Protein AF-A0A6B2UH25-F1 (afdb_monomer_lite)

Foldseek 3Di:
DDPDPALQVQLLVLLQVLLCCLVWALVLVSSVVSNVVSCVSPVCSCLFLSVLLSVLSNCCLPQNQLVVSLVSLLSSLVVCCPPHCVLELPPPSNLSSLLSLLVSLLSVVDLVSCVSSVVSQVRHPPHHDLLSVLSCQCRVCCPPRVVVSVVVLVVVLVDDDPQCLSSLNSCQNNVCLVSCLVVLVVQLVCCVVVNTHLVSNLSSLLSVLSVCLVVVVLVSSLVSLVVSCVSCVVSSSLSSNLSSLVSVLSSCVVVVVPVSSVVSVVVNVVSCVSNPD

Secondary structure (DSSP, 8-state):
----S-HHHHHHHHHHHHHHIIIII--HHHHHHHHHHHHHH-GGGGGSHHHHHHHHHHHHHHT--HHHHHHHHHHHHHHTTTTT-TTBTT-HHHHHHHHHHHHHHHHH--HHHHHHHHHHHHH-BSPPPHHHHHHHHHHT-TTTTHHHHHHHHHHHHTS--S-THHHHHHHHTTT-HHHHHHHHHHHHHHHHTT-S-HHHHHHHHHHHHHHHHHTT-HHHHHHHHHHHHHHHHHTT-TTTHHHHHHHHHHHHHHTT-HHHHHHHHHHHHHHHGGGT-

Structure (mmCIF, N/CA/C/O backbone):
data_AF-A0A6B2UH25-F1
#
_entry.id   AF-A0A6B2UH25-F1
#
loop_
_atom_site.group_PDB
_atom_site.id
_atom_site.type_symbol
_atom_site.label_atom_id
_atom_site.label_alt_id
_atom_site.label_comp_id
_atom_site.label_asym_id
_atom_site.label_entity_id
_atom_site.label_seq_id
_atom_site.pdbx_PDB_ins_code
_atom_site.Cartn_x
_atom_site.Cartn_y
_atom_site.Cartn_z
_atom_site.occupancy
_atom_site.B_iso_or_equiv
_atom_site.auth_seq_id
_atom_site.auth_comp_id
_atom_site.auth_asym_id
_atom_site.auth_atom_id
_atom_site.pdbx_PDB_model_num
ATOM 1 N N . ALA A 1 1 ? 16.078 25.369 -21.163 1.00 40.38 1 ALA A N 1
ATOM 2 C CA . ALA A 1 1 ? 17.105 24.637 -21.933 1.00 40.38 1 ALA A CA 1
ATOM 3 C C . ALA A 1 1 ? 16.648 23.190 -22.077 1.00 40.38 1 ALA A C 1
ATOM 5 O O . ALA A 1 1 ? 16.299 22.582 -21.074 1.00 40.38 1 ALA A O 1
ATOM 6 N N . VAL A 1 2 ? 16.542 22.677 -23.305 1.00 39.84 2 VAL A N 1
ATOM 7 C CA . VAL A 1 2 ? 15.981 21.344 -23.592 1.00 39.84 2 VAL A CA 1
ATOM 8 C C . VAL A 1 2 ? 17.028 20.277 -23.260 1.00 39.84 2 VAL A C 1
ATOM 10 O O . VAL A 1 2 ? 17.948 20.044 -24.037 1.00 39.84 2 VAL A O 1
ATOM 13 N N . LEU A 1 3 ? 16.922 19.644 -22.090 1.00 54.31 3 LEU A N 1
ATOM 14 C CA . LEU A 1 3 ? 17.863 18.614 -21.627 1.00 54.31 3 LEU A CA 1
ATOM 15 C C . LEU A 1 3 ? 17.418 17.201 -22.048 1.00 54.31 3 LEU A C 1
ATOM 17 O O . LEU A 1 3 ? 17.113 16.346 -21.217 1.00 54.31 3 LEU A O 1
ATOM 21 N N . SER A 1 4 ? 17.336 16.970 -23.360 1.00 49.75 4 SER A N 1
ATOM 22 C CA . SER A 1 4 ? 17.685 15.718 -24.067 1.00 49.75 4 SER A CA 1
ATOM 23 C C . SER A 1 4 ? 17.186 15.795 -25.511 1.00 49.75 4 SER A C 1
ATOM 25 O O . SER A 1 4 ? 15.984 15.954 -25.715 1.00 49.75 4 SER A O 1
ATOM 27 N N . PRO A 1 5 ? 18.065 15.647 -26.513 1.00 62.41 5 PRO A N 1
ATOM 28 C CA . PRO A 1 5 ? 17.675 15.695 -27.921 1.00 62.41 5 PRO A CA 1
ATOM 29 C C . PRO A 1 5 ? 17.070 14.380 -28.442 1.00 62.41 5 PRO A C 1
ATOM 31 O O . PRO A 1 5 ? 16.585 14.356 -29.568 1.00 62.41 5 PRO A O 1
ATOM 34 N N . GLN A 1 6 ? 17.092 13.290 -27.662 1.00 70.38 6 GLN A N 1
ATOM 35 C CA . GLN A 1 6 ? 16.587 11.987 -28.104 1.00 70.38 6 GLN A CA 1
ATOM 36 C C . GLN A 1 6 ? 15.161 11.706 -27.584 1.00 70.38 6 GLN A C 1
ATOM 38 O O . GLN A 1 6 ? 14.928 11.848 -26.378 1.00 70.38 6 GLN A O 1
ATOM 43 N N . PRO A 1 7 ? 14.218 11.291 -28.458 1.00 75.75 7 PRO A N 1
ATOM 44 C CA . PRO A 1 7 ? 12.818 11.047 -28.097 1.00 75.75 7 PRO A CA 1
ATOM 45 C C . PRO A 1 7 ? 12.619 10.001 -26.987 1.00 75.75 7 PRO A C 1
ATOM 47 O O . PRO A 1 7 ? 11.956 10.292 -25.994 1.00 75.75 7 PRO A O 1
ATOM 50 N N . ALA A 1 8 ? 13.263 8.834 -27.076 1.00 80.12 8 ALA A N 1
ATOM 51 C CA . ALA A 1 8 ? 13.043 7.737 -26.124 1.00 80.12 8 ALA A CA 1
ATOM 52 C C . ALA A 1 8 ? 13.460 8.068 -24.665 1.00 80.12 8 ALA A C 1
ATOM 54 O O . ALA A 1 8 ? 12.642 7.905 -23.756 1.00 80.12 8 ALA A O 1
ATOM 55 N N . PRO A 1 9 ? 14.655 8.635 -24.381 1.00 84.38 9 PRO A N 1
ATOM 56 C CA . PRO A 1 9 ? 15.008 9.069 -23.021 1.00 84.38 9 PRO A CA 1
ATOM 57 C C . PRO A 1 9 ? 14.114 10.181 -22.455 1.00 84.38 9 PRO A C 1
ATOM 59 O O . PRO A 1 9 ? 14.012 10.345 -21.235 1.00 84.38 9 PRO A O 1
ATOM 62 N N . ARG A 1 10 ? 13.494 10.992 -23.321 1.00 85.81 10 ARG A N 1
ATOM 63 C CA . ARG A 1 10 ? 12.515 12.001 -22.905 1.00 85.81 10 ARG A CA 1
ATOM 64 C C . ARG A 1 10 ? 11.192 11.341 -22.525 1.00 85.81 10 ARG A C 1
ATOM 66 O O . ARG A 1 10 ? 10.693 11.628 -21.443 1.00 85.81 10 ARG A O 1
ATOM 73 N N . ALA A 1 11 ? 10.667 10.451 -23.363 1.00 86.69 11 ALA A N 1
ATOM 74 C CA . ALA A 1 11 ? 9.430 9.731 -23.082 1.00 86.69 11 ALA A CA 1
ATOM 75 C C . ALA A 1 11 ? 9.534 8.888 -21.798 1.00 86.69 11 ALA A C 1
ATOM 77 O O . ALA A 1 11 ? 8.618 8.905 -20.980 1.00 86.69 11 ALA A O 1
ATOM 78 N N . ARG A 1 12 ? 10.689 8.249 -21.551 1.00 86.56 12 ARG A N 1
ATOM 79 C CA . ARG A 1 12 ? 10.941 7.500 -20.308 1.00 86.56 12 ARG A CA 1
ATOM 80 C C . ARG A 1 12 ? 10.839 8.371 -19.054 1.00 86.56 12 ARG A C 1
ATOM 82 O O . ARG A 1 12 ? 10.191 7.968 -18.101 1.00 86.56 12 ARG A O 1
ATOM 89 N N . ARG A 1 13 ? 11.441 9.565 -19.062 1.00 90.44 13 ARG A N 1
ATOM 90 C CA . ARG A 1 13 ? 11.378 10.490 -17.914 1.00 90.44 13 ARG A CA 1
ATOM 91 C C . ARG A 1 13 ? 9.984 11.068 -17.694 1.00 90.44 13 ARG A C 1
ATOM 93 O O . ARG A 1 13 ? 9.621 11.336 -16.559 1.00 90.44 13 ARG A O 1
ATOM 100 N N . LEU A 1 14 ? 9.205 11.256 -18.761 1.00 92.44 14 LEU A N 1
ATOM 101 C CA . LEU A 1 14 ? 7.799 11.649 -18.641 1.00 92.44 14 LEU A CA 1
ATOM 102 C C . LEU A 1 14 ? 6.966 10.532 -17.999 1.00 92.44 14 LEU A C 1
ATOM 104 O O . LEU A 1 14 ? 6.182 10.812 -17.101 1.00 92.44 14 LEU A O 1
ATOM 108 N N . ALA A 1 15 ? 7.181 9.275 -18.399 1.00 91.69 15 ALA A N 1
ATOM 109 C CA . ALA A 1 15 ? 6.522 8.122 -17.785 1.00 91.69 15 ALA A CA 1
ATOM 110 C C . ALA A 1 15 ? 6.920 7.930 -16.309 1.00 91.69 15 ALA A C 1
ATOM 112 O O . ALA A 1 15 ? 6.063 7.666 -15.475 1.00 91.69 15 ALA A O 1
ATOM 113 N N . GLU A 1 16 ? 8.201 8.104 -15.979 1.00 92.19 16 GLU A N 1
ATOM 114 C CA . GLU A 1 16 ? 8.711 8.082 -14.601 1.00 92.19 16 GLU A CA 1
ATOM 115 C C . GLU A 1 16 ? 8.099 9.206 -13.752 1.00 92.19 16 GLU A C 1
ATOM 117 O O . GLU A 1 16 ? 7.590 8.954 -12.665 1.00 92.19 16 GLU A O 1
ATOM 122 N N . ALA A 1 17 ? 8.044 10.435 -14.276 1.00 91.38 17 ALA A N 1
ATOM 123 C CA . ALA A 1 17 ? 7.383 11.549 -13.599 1.00 91.38 17 ALA A CA 1
ATOM 124 C C . ALA A 1 17 ? 5.879 11.2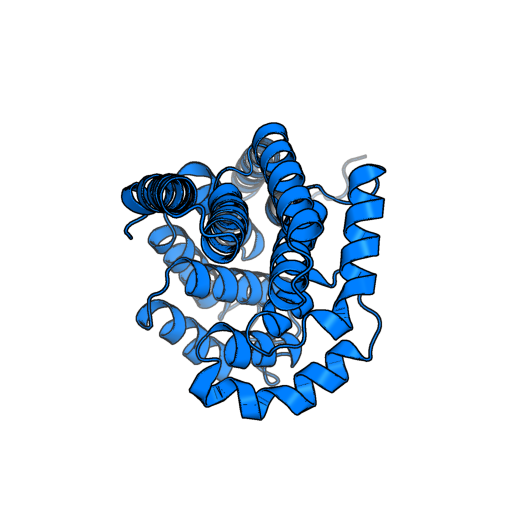99 -13.398 1.00 91.38 17 ALA A C 1
ATOM 126 O O . ALA A 1 17 ? 5.349 11.609 -12.333 1.00 91.38 17 ALA A O 1
ATOM 127 N N . ALA A 1 18 ? 5.200 10.707 -14.388 1.00 91.56 18 ALA A N 1
ATOM 128 C CA . ALA A 1 18 ? 3.798 10.321 -14.262 1.00 91.56 18 ALA A CA 1
ATOM 129 C C . ALA A 1 18 ? 3.593 9.286 -13.149 1.00 91.56 18 ALA A C 1
ATOM 131 O O . ALA A 1 18 ? 2.653 9.404 -12.366 1.00 91.56 18 ALA A O 1
ATOM 132 N N . TYR A 1 19 ? 4.483 8.294 -13.061 1.00 90.56 19 TYR A N 1
ATOM 133 C CA . TYR A 1 19 ? 4.460 7.302 -11.992 1.00 90.56 19 TYR A CA 1
ATOM 134 C C . TYR A 1 19 ? 4.655 7.955 -10.623 1.00 90.56 19 TYR A C 1
ATOM 136 O O . TYR A 1 19 ? 3.814 7.754 -9.756 1.00 90.56 19 TYR A O 1
ATOM 144 N N . ILE A 1 20 ? 5.681 8.792 -10.444 1.00 89.00 20 ILE A N 1
ATOM 145 C CA . ILE A 1 20 ? 5.947 9.475 -9.167 1.00 89.00 20 ILE A CA 1
ATOM 146 C C . ILE A 1 20 ? 4.759 10.365 -8.758 1.00 89.00 20 ILE A C 1
ATOM 148 O O . ILE A 1 20 ? 4.330 10.332 -7.606 1.00 89.00 20 ILE A O 1
ATOM 152 N N . GLY A 1 21 ? 4.186 11.128 -9.694 1.00 85.75 21 GLY A N 1
ATOM 153 C CA . GLY A 1 21 ? 3.022 11.982 -9.427 1.00 85.75 21 GLY A CA 1
ATOM 154 C C . GLY A 1 21 ? 1.779 11.186 -9.010 1.00 85.75 21 GLY A C 1
ATOM 155 O O . GLY A 1 21 ? 1.103 11.544 -8.043 1.00 85.75 21 GLY A O 1
ATOM 156 N N . ALA A 1 22 ? 1.507 10.064 -9.683 1.00 85.56 22 ALA A N 1
ATOM 157 C CA . ALA A 1 22 ? 0.384 9.186 -9.349 1.00 85.56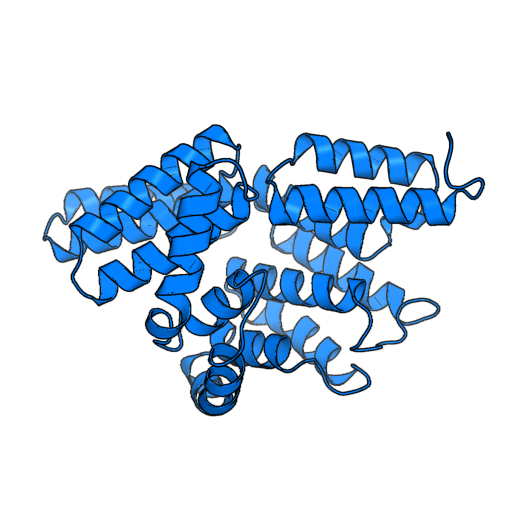 22 ALA A CA 1
ATOM 158 C C . ALA A 1 22 ? 0.613 8.388 -8.052 1.00 85.56 22 ALA A C 1
ATOM 160 O O . ALA A 1 22 ? -0.317 8.198 -7.266 1.00 85.56 22 ALA A O 1
ATOM 161 N N . GLU A 1 23 ? 1.838 7.911 -7.822 1.00 84.31 23 GLU A N 1
ATOM 162 C CA . GLU A 1 23 ? 2.187 7.036 -6.705 1.00 84.31 23 GLU A CA 1
ATOM 163 C C . GLU A 1 23 ? 2.400 7.799 -5.401 1.00 84.31 23 GLU A C 1
ATOM 165 O O . GLU A 1 23 ? 1.935 7.319 -4.374 1.00 84.31 23 GLU A O 1
ATOM 170 N N . ALA A 1 24 ? 3.012 8.982 -5.422 1.00 76.88 24 ALA A N 1
ATOM 171 C CA . ALA A 1 24 ? 3.294 9.754 -4.212 1.00 76.88 24 ALA A CA 1
ATOM 172 C C . ALA A 1 24 ? 2.337 10.946 -4.034 1.00 76.88 24 ALA A C 1
ATOM 174 O O . ALA A 1 24 ? 1.881 11.227 -2.922 1.00 76.88 24 ALA A O 1
ATOM 175 N N . GLY A 1 25 ? 2.022 11.663 -5.117 1.00 68.81 25 GLY A N 1
ATOM 176 C CA . GLY A 1 25 ? 1.285 12.932 -5.066 1.00 68.81 25 GLY A CA 1
ATOM 177 C C . GLY A 1 25 ? -0.236 12.793 -5.058 1.00 68.81 25 GLY A C 1
ATOM 178 O O . GLY A 1 25 ? -0.916 13.612 -4.446 1.00 68.81 25 GLY A O 1
ATOM 179 N N . GLY A 1 26 ? -0.776 11.757 -5.707 1.00 70.00 26 GLY A N 1
ATOM 180 C CA . GLY A 1 26 ? -2.205 11.719 -6.036 1.00 70.00 26 GLY A CA 1
ATOM 181 C C . GLY A 1 26 ? -2.582 12.677 -7.173 1.00 70.00 26 GLY A C 1
ATOM 182 O O . GLY A 1 26 ? -3.752 12.978 -7.366 1.00 70.00 26 GLY A O 1
ATOM 183 N N . GLU A 1 27 ? -1.602 13.156 -7.944 1.00 81.25 27 GLU A N 1
ATOM 184 C CA . GLU A 1 27 ? -1.787 14.118 -9.037 1.00 81.25 27 GLU A CA 1
ATOM 185 C C . GLU A 1 27 ? -2.248 13.395 -10.319 1.00 81.25 27 GLU A C 1
ATOM 187 O O . GLU A 1 27 ? -1.524 13.302 -11.311 1.00 81.25 27 GLU A O 1
ATOM 192 N N . LEU A 1 28 ? -3.448 12.806 -10.288 1.00 81.56 28 LEU A N 1
ATOM 193 C CA . LEU A 1 28 ? -3.926 11.872 -11.322 1.00 81.56 28 LEU A CA 1
ATOM 194 C C . LEU A 1 28 ? -4.090 12.524 -12.707 1.00 81.56 28 LEU A C 1
ATOM 196 O O . LEU A 1 28 ? -3.790 11.908 -13.735 1.00 81.56 28 LEU A O 1
ATOM 200 N N . ASP A 1 29 ? -4.542 13.774 -12.758 1.00 85.94 29 ASP A N 1
ATOM 201 C CA . ASP A 1 29 ? -4.719 14.491 -14.024 1.00 85.94 29 ASP A CA 1
ATOM 202 C C . ASP A 1 29 ? -3.377 14.876 -14.654 1.00 85.94 29 ASP A C 1
ATOM 204 O O . ASP A 1 29 ? -3.178 14.702 -15.860 1.00 85.94 29 ASP A O 1
ATOM 208 N N . ASP A 1 30 ? -2.415 15.306 -13.837 1.00 87.81 30 ASP A N 1
ATOM 209 C CA . ASP A 1 30 ? -1.062 15.599 -14.302 1.00 87.81 30 ASP A CA 1
ATOM 210 C C . ASP A 1 30 ? -0.332 14.331 -14.745 1.00 87.81 30 ASP A C 1
ATOM 212 O O . ASP A 1 30 ? 0.283 14.325 -15.814 1.00 87.81 30 ASP A O 1
ATOM 216 N N . ALA A 1 31 ? -0.472 13.228 -14.006 1.00 88.56 31 ALA A N 1
ATOM 217 C CA . ALA A 1 31 ? 0.045 11.929 -14.418 1.00 88.56 31 ALA A CA 1
ATOM 218 C C . ALA A 1 31 ? -0.567 11.464 -15.752 1.00 88.56 31 ALA A C 1
ATOM 220 O O . ALA A 1 31 ? 0.159 10.996 -16.630 1.00 88.56 31 ALA A O 1
ATOM 221 N N . SER A 1 32 ? -1.878 11.650 -15.949 1.00 88.94 32 SER A N 1
ATOM 222 C CA . SER A 1 32 ? -2.551 11.338 -17.221 1.00 88.94 32 SER A CA 1
ATOM 223 C C . SER A 1 32 ? -1.946 12.132 -18.382 1.00 88.94 32 SER A C 1
ATOM 225 O O . SER A 1 32 ? -1.560 11.553 -19.399 1.00 88.94 32 SER A O 1
ATOM 227 N N . ARG A 1 33 ? -1.780 13.448 -18.206 1.00 92.19 33 ARG A N 1
ATOM 228 C CA . ARG A 1 33 ? -1.176 14.338 -19.207 1.00 92.19 33 ARG A CA 1
ATOM 229 C C . ARG A 1 33 ? 0.275 13.961 -19.518 1.00 92.19 33 ARG A C 1
ATOM 231 O O . ARG A 1 33 ? 0.667 13.924 -20.681 1.00 92.19 33 ARG A O 1
ATOM 238 N N . LEU A 1 34 ? 1.071 13.633 -18.501 1.00 92.81 34 LEU A N 1
ATOM 239 C CA . LEU A 1 34 ? 2.463 13.207 -18.677 1.00 92.81 34 LEU A CA 1
ATOM 240 C C . LEU A 1 34 ? 2.575 11.892 -19.468 1.00 92.81 34 LEU A C 1
ATOM 242 O O . LEU A 1 34 ? 3.499 11.741 -20.272 1.00 92.81 34 LEU A O 1
ATOM 246 N N . LEU A 1 35 ? 1.633 10.957 -19.297 1.00 91.62 35 LEU A N 1
ATOM 247 C CA . LEU A 1 35 ? 1.576 9.724 -20.094 1.00 91.62 35 LEU A CA 1
ATOM 248 C C . LEU A 1 35 ? 1.196 9.984 -21.556 1.00 91.62 35 LEU A C 1
ATOM 250 O O . LEU A 1 35 ? 1.762 9.356 -22.457 1.00 91.62 35 LEU A O 1
ATOM 254 N N . GLU A 1 36 ? 0.264 10.903 -21.806 1.00 91.31 36 GLU A N 1
ATOM 255 C CA . GLU A 1 36 ? -0.096 11.334 -23.162 1.00 91.31 36 GLU A CA 1
ATOM 256 C C . GLU A 1 36 ? 1.094 11.992 -23.868 1.00 91.31 36 GLU A C 1
ATOM 258 O O . GLU A 1 36 ? 1.432 11.625 -24.999 1.00 91.31 36 GLU A O 1
ATOM 263 N N . ASP A 1 37 ? 1.797 12.884 -23.167 1.00 90.25 37 ASP A N 1
ATOM 264 C CA . ASP A 1 37 ? 3.011 13.524 -23.664 1.00 90.25 37 ASP A CA 1
ATOM 265 C C . ASP A 1 37 ? 4.103 12.488 -23.962 1.00 90.25 37 ASP A C 1
ATOM 267 O O . ASP A 1 37 ? 4.722 12.542 -25.028 1.00 90.25 37 ASP A O 1
ATOM 271 N N . ALA A 1 38 ? 4.318 11.507 -23.076 1.00 89.31 38 ALA A N 1
ATOM 272 C CA . ALA A 1 38 ? 5.279 10.425 -23.299 1.00 89.31 38 ALA A CA 1
ATOM 273 C C . ALA A 1 38 ? 4.959 9.647 -24.584 1.00 89.31 38 ALA A C 1
ATOM 275 O O . ALA A 1 38 ? 5.830 9.498 -25.444 1.00 89.31 38 ALA A O 1
ATOM 276 N N . ARG A 1 39 ? 3.693 9.239 -24.754 1.00 88.31 39 ARG A N 1
ATOM 277 C CA . ARG A 1 39 ? 3.207 8.509 -25.935 1.00 88.31 39 ARG A CA 1
ATOM 278 C C . ARG A 1 39 ? 3.370 9.313 -27.223 1.00 88.31 39 ARG A C 1
ATOM 280 O O . ARG A 1 39 ? 3.678 8.738 -28.264 1.00 88.31 39 ARG A O 1
ATOM 287 N N . SER A 1 40 ? 3.155 10.628 -27.169 1.00 88.94 40 SER A N 1
ATOM 288 C CA . SER A 1 40 ? 3.328 11.507 -28.332 1.00 88.94 40 SER A CA 1
ATOM 289 C C . SER A 1 40 ? 4.791 11.611 -28.783 1.00 88.94 40 SER A C 1
ATOM 291 O O . SER A 1 40 ? 5.064 11.772 -29.973 1.00 88.94 40 SER A O 1
ATOM 293 N N . VAL A 1 41 ? 5.734 11.502 -27.839 1.00 88.69 41 VAL A N 1
ATOM 294 C CA . VAL A 1 41 ? 7.178 11.577 -28.091 1.00 88.69 41 VAL A CA 1
ATOM 295 C C . VAL A 1 41 ? 7.730 10.236 -28.582 1.00 88.69 41 VAL A C 1
ATOM 297 O O . VAL A 1 41 ? 8.579 10.224 -29.473 1.00 88.69 41 VAL A O 1
ATOM 300 N N . ASP A 1 42 ? 7.265 9.125 -28.012 1.00 85.44 42 ASP A N 1
ATOM 301 C CA . ASP A 1 42 ? 7.631 7.765 -28.409 1.00 85.44 42 ASP A CA 1
ATOM 302 C C . ASP A 1 42 ? 6.452 6.807 -28.154 1.00 85.44 42 ASP A C 1
ATOM 304 O O . ASP A 1 42 ? 6.166 6.486 -27.000 1.00 85.44 42 ASP A O 1
ATOM 308 N N . PRO A 1 43 ? 5.771 6.296 -29.197 1.00 81.31 43 PRO A N 1
ATOM 309 C CA . PRO A 1 43 ? 4.660 5.361 -29.022 1.00 81.31 43 PRO A CA 1
ATOM 310 C C . PRO A 1 43 ? 5.026 4.104 -28.214 1.00 81.31 43 PRO A C 1
ATOM 312 O O . PRO A 1 43 ? 4.174 3.561 -27.502 1.00 81.31 43 PRO A O 1
ATOM 315 N N . GLY A 1 44 ? 6.292 3.666 -28.277 1.00 77.94 44 GLY A N 1
ATOM 316 C CA . GLY A 1 44 ? 6.804 2.519 -27.525 1.00 77.94 44 GLY A CA 1
ATOM 317 C C . GLY A 1 44 ? 6.923 2.767 -26.019 1.00 77.94 44 GLY A C 1
ATOM 318 O O . GLY A 1 44 ? 6.949 1.815 -25.242 1.00 77.94 44 GLY A O 1
ATOM 319 N N . SER A 1 45 ? 6.906 4.026 -25.564 1.00 78.75 45 SER A N 1
ATOM 320 C CA . SER A 1 45 ? 7.024 4.364 -24.138 1.00 78.75 45 SER A CA 1
ATOM 321 C C . SER A 1 45 ? 5.848 3.864 -23.298 1.00 78.75 45 SER A C 1
ATOM 323 O O . SER A 1 45 ? 5.976 3.710 -22.083 1.00 78.75 45 SER A O 1
ATOM 325 N N . THR A 1 46 ? 4.707 3.598 -23.939 1.00 73.06 46 THR A N 1
ATOM 326 C CA . THR A 1 46 ? 3.506 3.039 -23.305 1.00 73.06 46 THR A CA 1
ATOM 327 C C . THR A 1 46 ? 3.724 1.642 -22.730 1.00 73.06 46 THR A C 1
ATOM 329 O O . THR A 1 46 ? 3.008 1.256 -21.813 1.00 73.06 46 THR A O 1
ATOM 332 N N . GLN A 1 47 ? 4.724 0.913 -23.231 1.00 75.88 47 GLN A N 1
ATOM 333 C CA . GLN A 1 47 ? 5.096 -0.419 -22.751 1.00 75.88 47 GLN A CA 1
ATOM 334 C C . GLN A 1 47 ? 6.137 -0.375 -21.622 1.00 75.88 47 GLN A C 1
ATOM 336 O O . GLN A 1 47 ? 6.521 -1.418 -21.102 1.00 75.88 47 GLN A O 1
ATOM 341 N N . SER A 1 48 ? 6.613 0.813 -21.233 1.00 89.56 48 SER A N 1
ATOM 342 C CA . SER A 1 48 ? 7.558 0.933 -20.121 1.00 89.56 48 SER A CA 1
ATOM 343 C C . SER A 1 48 ? 6.894 0.624 -18.777 1.00 89.56 48 SER A C 1
ATOM 345 O O . SER A 1 48 ? 5.716 0.916 -18.567 1.00 89.56 48 SER A O 1
ATOM 347 N N . LEU A 1 49 ? 7.679 0.093 -17.838 1.00 93.69 49 LEU A N 1
ATOM 348 C CA . LEU A 1 49 ? 7.212 -0.258 -16.494 1.00 93.69 49 LEU A CA 1
ATOM 349 C C . LEU A 1 49 ? 6.608 0.935 -15.744 1.00 93.69 49 LEU A C 1
ATOM 351 O O . LEU A 1 49 ? 5.525 0.807 -15.183 1.00 93.69 49 LEU A O 1
ATOM 355 N N . HIS A 1 50 ? 7.240 2.113 -15.804 1.00 94.06 50 HIS A N 1
ATOM 356 C CA . HIS A 1 50 ? 6.687 3.321 -15.183 1.00 94.06 50 HIS A CA 1
ATOM 357 C C . HIS A 1 50 ? 5.362 3.746 -15.825 1.00 94.06 50 HIS A C 1
ATOM 359 O O . HIS A 1 50 ? 4.425 4.091 -15.113 1.00 94.06 50 HIS A O 1
ATOM 365 N N . ALA A 1 51 ? 5.241 3.679 -17.159 1.00 92.44 51 ALA A N 1
ATOM 366 C CA . ALA A 1 51 ? 3.980 4.003 -17.824 1.00 92.44 51 ALA A CA 1
ATOM 367 C C . ALA A 1 51 ? 2.866 3.030 -17.415 1.00 92.44 51 ALA A C 1
ATOM 369 O O . ALA A 1 51 ? 1.728 3.449 -17.186 1.00 92.44 51 ALA A O 1
ATOM 370 N N . ALA A 1 52 ? 3.205 1.747 -17.284 1.00 94.50 52 ALA A N 1
ATOM 371 C CA . ALA A 1 52 ? 2.279 0.720 -16.844 1.00 94.50 52 ALA A CA 1
ATOM 372 C C . ALA A 1 52 ? 1.843 0.923 -15.382 1.00 94.50 52 ALA A C 1
ATOM 374 O O . ALA A 1 52 ? 0.648 0.923 -15.090 1.00 94.50 52 ALA A O 1
ATOM 375 N N . ALA A 1 53 ? 2.788 1.173 -14.475 1.00 94.25 53 ALA A N 1
ATOM 376 C CA . ALA A 1 53 ? 2.511 1.413 -13.061 1.00 94.25 53 ALA A CA 1
ATOM 377 C C . ALA A 1 53 ? 1.713 2.712 -12.832 1.00 94.25 53 ALA A C 1
ATOM 379 O O . ALA A 1 53 ? 0.746 2.716 -12.071 1.00 94.25 53 ALA A O 1
ATOM 380 N N . ALA A 1 54 ? 2.040 3.792 -13.549 1.00 92.94 54 ALA A N 1
ATOM 381 C CA . ALA A 1 54 ? 1.256 5.028 -13.533 1.00 92.94 54 ALA A CA 1
ATOM 382 C C . ALA A 1 54 ? -0.183 4.784 -14.019 1.00 92.94 54 ALA A C 1
ATOM 384 O O . ALA A 1 54 ? -1.142 5.181 -13.359 1.00 92.94 54 ALA A O 1
ATOM 385 N N . SER A 1 55 ? -0.345 4.065 -15.136 1.00 92.56 55 SER A N 1
ATOM 386 C CA . SER A 1 55 ? -1.666 3.706 -15.672 1.00 92.56 55 SER A CA 1
ATOM 387 C C . SER A 1 55 ? -2.467 2.844 -14.695 1.00 92.56 55 SER A C 1
ATOM 389 O O . SER A 1 55 ? -3.670 3.048 -14.547 1.00 92.56 55 SER A O 1
ATOM 391 N N . ALA A 1 56 ? -1.813 1.918 -13.988 1.00 92.69 56 ALA A N 1
ATOM 392 C CA . ALA A 1 56 ? -2.444 1.120 -12.945 1.00 92.69 56 ALA A CA 1
ATOM 393 C C . ALA A 1 56 ? -2.991 2.002 -11.810 1.00 92.69 56 ALA A C 1
ATOM 395 O O . ALA A 1 56 ? -4.147 1.839 -11.424 1.00 92.69 56 ALA A O 1
ATOM 396 N N . PHE A 1 57 ? -2.225 2.986 -11.322 1.00 88.44 57 PHE A N 1
ATOM 397 C CA . PHE A 1 57 ? -2.732 3.924 -10.313 1.00 88.44 57 PHE A CA 1
ATOM 398 C C . PHE A 1 57 ? -3.910 4.766 -10.811 1.00 88.44 57 PHE A C 1
ATOM 400 O O . PHE A 1 57 ? -4.850 4.985 -10.046 1.00 88.44 57 PHE A O 1
ATOM 407 N N . LEU A 1 58 ? -3.907 5.194 -12.077 1.00 88.75 58 LEU A N 1
ATOM 408 C CA . LEU A 1 58 ? -5.042 5.913 -12.668 1.00 88.75 58 LEU A CA 1
ATOM 409 C C . LEU A 1 58 ? -6.308 5.044 -12.718 1.00 88.75 58 LEU A C 1
ATOM 411 O O . LEU A 1 58 ? -7.375 5.501 -12.311 1.00 88.75 58 LEU A O 1
ATOM 415 N N . LEU A 1 59 ? -6.186 3.791 -13.168 1.00 88.69 59 LEU A N 1
ATOM 416 C CA . LEU A 1 59 ? -7.303 2.841 -13.264 1.00 88.69 59 LEU A CA 1
ATOM 417 C C . LEU A 1 59 ? -7.918 2.528 -11.897 1.00 88.69 59 LEU A C 1
ATOM 419 O O . LEU A 1 59 ? -9.139 2.533 -11.752 1.00 88.69 59 LEU A O 1
ATOM 423 N N . ILE A 1 60 ? -7.080 2.293 -10.884 1.00 85.31 60 ILE A N 1
ATOM 424 C CA . ILE A 1 60 ? -7.541 1.992 -9.523 1.00 85.31 60 ILE A CA 1
ATOM 425 C C . ILE A 1 60 ? -8.273 3.197 -8.919 1.00 85.31 60 ILE A C 1
ATOM 427 O O . ILE A 1 60 ? -9.327 3.029 -8.308 1.00 85.31 60 ILE A O 1
ATOM 431 N N . ASN A 1 61 ? -7.742 4.414 -9.085 1.00 80.88 61 ASN A N 1
ATOM 432 C CA . ASN A 1 61 ? -8.345 5.594 -8.465 1.00 80.88 61 ASN A CA 1
ATOM 433 C C . ASN A 1 61 ? -9.636 6.055 -9.154 1.00 80.88 61 ASN A C 1
ATOM 435 O O . ASN A 1 61 ? -10.566 6.450 -8.455 1.00 80.88 61 ASN A O 1
ATOM 439 N N . ARG A 1 62 ? -9.724 5.960 -10.488 1.00 79.19 62 ARG A N 1
ATOM 440 C CA . ARG A 1 62 ? -10.924 6.360 -11.241 1.00 79.19 62 ARG A CA 1
ATOM 441 C C . ARG A 1 62 ? -12.009 5.285 -11.202 1.00 79.19 62 ARG A C 1
ATOM 443 O O . ARG A 1 62 ? -13.031 5.453 -10.541 1.00 79.19 62 ARG A O 1
ATOM 450 N N . ASP A 1 63 ? -11.754 4.162 -11.864 1.00 71.94 63 ASP A N 1
ATOM 451 C CA . ASP A 1 63 ? -12.773 3.136 -12.118 1.00 71.94 63 ASP A CA 1
ATOM 452 C C . ASP A 1 63 ? -12.728 1.999 -11.088 1.00 71.94 63 ASP A C 1
ATOM 454 O O . ASP A 1 63 ? -13.678 1.232 -10.953 1.00 71.94 63 ASP A O 1
ATOM 458 N N . GLY A 1 64 ? -11.625 1.882 -10.342 1.00 80.31 64 GLY A N 1
ATOM 459 C CA . GLY A 1 64 ? -11.385 0.754 -9.446 1.00 80.31 64 GLY A CA 1
ATOM 460 C C . GLY A 1 64 ? -11.209 -0.577 -10.176 1.00 80.31 64 GLY A C 1
ATOM 461 O O . GLY A 1 64 ? -11.375 -1.625 -9.558 1.00 80.31 64 GLY A O 1
ATOM 462 N N . ASP A 1 65 ? -10.862 -0.552 -11.468 1.00 87.75 65 ASP A N 1
ATOM 463 C CA . ASP A 1 65 ? -10.645 -1.755 -12.276 1.00 87.75 65 ASP A CA 1
ATOM 464 C C . ASP A 1 65 ? -9.276 -2.388 -11.966 1.00 87.75 65 ASP A C 1
ATOM 466 O O . ASP A 1 65 ? -8.283 -2.234 -12.689 1.00 87.75 65 ASP A O 1
ATOM 470 N N . ILE A 1 66 ? -9.231 -3.105 -10.840 1.00 90.88 66 ILE A N 1
ATOM 471 C CA . ILE A 1 66 ? -8.044 -3.809 -10.337 1.00 90.88 66 ILE A CA 1
ATOM 472 C C . ILE A 1 66 ? -7.593 -4.883 -11.330 1.00 90.88 66 ILE A C 1
ATOM 474 O O . ILE A 1 66 ? -6.395 -5.044 -11.561 1.00 90.88 66 ILE A O 1
ATOM 478 N N . ALA A 1 67 ? -8.532 -5.599 -11.952 1.00 91.44 67 ALA A N 1
ATOM 479 C CA . ALA A 1 67 ? -8.220 -6.696 -12.859 1.00 91.44 67 ALA A CA 1
ATOM 480 C C . ALA A 1 67 ? -7.516 -6.198 -14.132 1.00 91.44 67 ALA A C 1
ATOM 482 O O . ALA A 1 67 ? -6.550 -6.813 -14.591 1.00 91.44 67 ALA A O 1
ATOM 483 N N . THR A 1 68 ? -7.966 -5.081 -14.708 1.00 92.75 68 THR A N 1
ATOM 484 C CA . THR A 1 68 ? -7.299 -4.466 -15.863 1.00 92.75 68 THR A CA 1
ATOM 485 C C . THR A 1 68 ? -5.950 -3.874 -15.480 1.00 92.75 68 THR A C 1
ATOM 487 O O . THR A 1 68 ? -4.976 -4.113 -16.195 1.00 92.75 68 THR A O 1
ATOM 490 N N . ALA A 1 69 ? -5.859 -3.172 -14.346 1.00 94.06 69 ALA A N 1
ATOM 491 C CA . ALA A 1 69 ? -4.594 -2.635 -13.844 1.00 94.06 69 ALA A CA 1
ATOM 492 C C . ALA A 1 69 ? -3.548 -3.742 -13.606 1.00 94.06 69 ALA A C 1
ATOM 494 O O . ALA A 1 69 ? -2.395 -3.608 -14.015 1.00 94.06 69 ALA A O 1
ATOM 495 N N . HIS A 1 70 ? -3.967 -4.868 -13.019 1.00 95.69 70 HIS A N 1
ATOM 496 C CA . HIS A 1 70 ? -3.133 -6.050 -12.789 1.00 95.69 70 HIS A CA 1
ATOM 497 C C . HIS A 1 70 ? -2.638 -6.672 -14.096 1.00 95.69 70 HIS A C 1
ATOM 499 O O . HIS A 1 70 ? -1.427 -6.785 -14.286 1.00 95.69 70 HIS A O 1
ATOM 505 N N . ARG A 1 71 ? -3.538 -6.989 -15.040 1.00 95.56 71 ARG A N 1
ATOM 506 C CA . ARG A 1 71 ? -3.150 -7.569 -16.342 1.00 95.56 71 ARG A CA 1
ATOM 507 C C . ARG A 1 71 ? -2.196 -6.669 -17.118 1.00 95.56 71 ARG A C 1
ATOM 509 O O . ARG A 1 71 ? -1.258 -7.163 -17.738 1.00 95.56 71 ARG A O 1
ATOM 516 N N . LEU A 1 72 ? -2.441 -5.361 -17.092 1.00 95.38 72 LEU A N 1
ATOM 517 C CA . LEU A 1 72 ? -1.597 -4.370 -17.750 1.00 95.38 72 LEU A CA 1
ATOM 518 C C . LEU A 1 72 ? -0.183 -4.364 -17.157 1.00 95.38 72 LEU A C 1
ATOM 520 O O . LEU A 1 72 ? 0.792 -4.386 -17.907 1.00 95.38 72 LEU A O 1
ATOM 524 N N . LEU A 1 73 ? -0.065 -4.388 -15.828 1.00 96.31 73 LEU A N 1
ATOM 525 C CA . LEU A 1 73 ? 1.229 -4.359 -15.153 1.00 96.31 73 LEU A CA 1
ATOM 526 C C . LEU A 1 73 ? 2.003 -5.675 -15.317 1.00 96.31 73 LEU A C 1
ATOM 528 O O . LEU A 1 73 ? 3.189 -5.638 -15.636 1.00 96.31 73 LEU A O 1
ATOM 532 N N . VAL A 1 74 ? 1.334 -6.826 -15.187 1.00 97.31 74 VAL A N 1
ATOM 533 C CA . VAL A 1 74 ? 1.932 -8.146 -15.465 1.00 97.31 74 VAL A CA 1
ATOM 534 C C . VAL A 1 74 ? 2.424 -8.217 -16.910 1.00 97.31 74 VAL A C 1
ATOM 536 O O . VAL A 1 74 ? 3.562 -8.608 -17.152 1.00 97.31 74 VAL A O 1
ATOM 539 N N . GLY A 1 75 ? 1.610 -7.777 -17.874 1.00 95.62 75 GLY A N 1
ATOM 540 C CA . GLY A 1 75 ? 1.992 -7.769 -19.286 1.00 95.62 75 GLY A CA 1
ATOM 541 C C . GLY A 1 75 ? 3.217 -6.897 -19.578 1.00 95.62 75 GLY A C 1
ATOM 542 O O . GLY A 1 75 ? 4.073 -7.294 -20.370 1.00 95.62 75 GLY A O 1
ATOM 543 N N . ALA A 1 76 ? 3.332 -5.736 -18.925 1.00 95.00 76 ALA A N 1
ATOM 544 C CA . ALA A 1 76 ? 4.493 -4.857 -19.058 1.00 95.00 76 ALA A CA 1
ATOM 545 C C . ALA A 1 76 ? 5.769 -5.477 -18.464 1.00 95.00 76 ALA A C 1
ATOM 547 O O . ALA A 1 76 ? 6.827 -5.393 -19.086 1.00 95.00 76 ALA A O 1
ATOM 548 N N . ILE A 1 77 ? 5.665 -6.140 -17.305 1.00 96.31 77 ILE A N 1
ATOM 549 C CA . ILE A 1 77 ? 6.782 -6.869 -16.684 1.00 96.31 77 ILE A CA 1
ATOM 550 C C . ILE A 1 77 ? 7.249 -8.017 -17.584 1.00 96.31 77 ILE A C 1
ATOM 552 O O . ILE A 1 77 ? 8.433 -8.134 -17.878 1.00 96.31 77 ILE A O 1
ATOM 556 N N . GLU A 1 78 ? 6.328 -8.835 -18.090 1.00 95.56 78 GLU A N 1
ATOM 557 C CA . GLU A 1 78 ? 6.679 -9.955 -18.971 1.00 95.56 78 GLU A CA 1
ATOM 558 C C . GLU A 1 78 ? 7.310 -9.488 -20.289 1.00 95.56 78 GLU A C 1
ATOM 560 O O . GLU A 1 78 ? 8.293 -10.062 -20.755 1.00 95.56 78 GLU A O 1
ATOM 565 N N . SER A 1 79 ? 6.796 -8.405 -20.875 1.00 92.19 79 SER A N 1
ATOM 566 C CA . SER A 1 79 ? 7.332 -7.851 -22.126 1.00 92.19 79 SER A CA 1
ATOM 567 C C . SER A 1 79 ? 8.726 -7.236 -21.953 1.00 92.19 79 SER A C 1
ATOM 569 O O . SER A 1 79 ? 9.501 -7.203 -22.906 1.00 92.19 79 SER A O 1
ATOM 571 N N . GLY A 1 80 ? 9.063 -6.758 -20.750 1.00 89.44 80 GLY A N 1
ATOM 572 C CA . GLY A 1 80 ? 10.369 -6.174 -20.424 1.00 89.44 80 GLY A CA 1
ATOM 573 C C . GLY A 1 80 ? 11.486 -7.197 -20.186 1.00 89.44 80 GLY A C 1
ATOM 574 O O . GLY A 1 80 ? 12.648 -6.810 -20.027 1.00 89.44 80 GLY A O 1
ATOM 575 N N . ALA A 1 81 ? 11.157 -8.490 -20.182 1.00 89.69 81 ALA A N 1
ATOM 576 C CA . ALA A 1 81 ? 12.093 -9.583 -19.952 1.00 89.69 81 ALA A CA 1
ATOM 577 C C . ALA A 1 81 ? 13.208 -9.652 -21.002 1.00 89.69 81 ALA A C 1
ATOM 579 O O . ALA A 1 81 ? 14.378 -9.835 -20.667 1.00 89.69 81 ALA A O 1
ATOM 580 N N . GLU A 1 82 ? 12.851 -9.496 -22.277 1.00 84.81 82 GLU A N 1
ATOM 581 C CA . GLU A 1 82 ? 13.778 -9.559 -23.404 1.00 84.81 82 GLU A CA 1
ATOM 582 C C . GLU A 1 82 ? 14.093 -8.141 -23.897 1.00 84.81 82 GLU A C 1
ATOM 584 O O . GLU A 1 82 ? 13.210 -7.399 -24.312 1.00 84.81 82 GLU A O 1
ATOM 589 N N . GLY A 1 83 ? 15.365 -7.735 -23.843 1.00 79.94 83 GLY A N 1
ATOM 590 C CA . GLY A 1 83 ? 15.794 -6.402 -24.293 1.00 79.94 83 GLY A CA 1
ATOM 591 C C . GLY A 1 83 ? 15.469 -5.242 -23.337 1.00 79.94 83 GLY A C 1
ATOM 592 O O . GLY A 1 83 ? 15.785 -4.098 -23.666 1.00 79.94 83 GLY A O 1
ATOM 593 N N . GLY A 1 84 ? 14.879 -5.526 -22.170 1.00 86.69 84 GLY A N 1
ATOM 594 C CA . GLY A 1 84 ? 14.617 -4.573 -21.088 1.00 86.69 84 GLY A CA 1
ATOM 595 C C . GLY A 1 84 ? 15.395 -4.900 -19.808 1.00 86.69 84 GLY A C 1
ATOM 596 O O . GLY A 1 84 ? 16.622 -4.947 -19.823 1.00 86.69 84 GLY A O 1
ATOM 597 N N . HIS A 1 85 ? 14.679 -5.111 -18.699 1.00 92.00 85 HIS A N 1
ATOM 598 C CA . HIS A 1 85 ? 15.259 -5.325 -17.365 1.00 92.00 85 HIS A CA 1
ATOM 599 C C . HIS A 1 85 ? 15.910 -6.706 -17.194 1.00 92.00 85 HIS A C 1
ATOM 601 O O . HIS A 1 85 ? 16.665 -6.902 -16.251 1.00 92.00 85 HIS A O 1
ATOM 607 N N . GLY A 1 86 ? 15.627 -7.687 -18.063 1.00 93.81 86 GLY A N 1
ATOM 608 C CA . GLY A 1 86 ? 16.330 -8.980 -18.043 1.00 93.81 86 GLY A CA 1
ATOM 609 C C . GLY A 1 86 ? 16.197 -9.759 -16.731 1.00 93.81 86 GLY A C 1
ATOM 610 O O . GLY A 1 86 ? 17.103 -10.506 -16.373 1.00 93.81 86 GLY A O 1
ATOM 611 N N . TRP A 1 87 ? 15.091 -9.558 -16.009 1.00 95.81 87 TRP A N 1
ATOM 612 C CA . TRP A 1 87 ? 14.867 -10.054 -14.641 1.00 95.81 87 TRP A CA 1
ATOM 613 C C . TRP A 1 87 ? 15.868 -9.556 -13.587 1.00 95.81 87 TRP A C 1
ATOM 615 O O . TRP A 1 87 ? 15.959 -10.155 -12.517 1.00 95.81 87 TRP A O 1
ATOM 625 N N . ASP A 1 88 ? 16.579 -8.457 -13.847 1.00 96.06 88 ASP A N 1
ATOM 626 C CA . ASP A 1 88 ? 17.489 -7.850 -12.879 1.00 96.06 88 ASP A CA 1
ATOM 627 C C . ASP A 1 88 ? 16.720 -7.341 -11.651 1.00 96.06 88 ASP A C 1
ATOM 629 O O . ASP A 1 88 ? 15.964 -6.372 -11.720 1.00 96.06 88 ASP A O 1
ATOM 633 N N . ALA A 1 89 ? 16.927 -7.987 -10.504 1.00 94.12 89 ALA A N 1
ATOM 634 C CA . ALA A 1 89 ? 16.294 -7.603 -9.244 1.00 94.12 89 ALA A CA 1
ATOM 635 C C . ALA A 1 89 ? 16.744 -6.231 -8.721 1.00 94.12 89 ALA A C 1
ATOM 637 O O . ALA A 1 89 ? 16.099 -5.681 -7.824 1.00 94.12 89 ALA A O 1
ATOM 638 N N . ALA A 1 90 ? 17.851 -5.697 -9.244 1.00 92.62 90 ALA A N 1
ATOM 639 C CA . ALA A 1 90 ? 18.331 -4.359 -8.936 1.00 92.62 90 ALA A CA 1
ATOM 640 C C . ALA A 1 90 ? 17.736 -3.277 -9.854 1.00 92.62 90 ALA A C 1
ATOM 642 O O . ALA A 1 90 ? 17.976 -2.096 -9.596 1.00 92.62 90 ALA A O 1
ATOM 643 N N . ASP A 1 91 ? 16.960 -3.637 -10.887 1.00 94.25 91 ASP A N 1
ATOM 644 C CA . ASP A 1 91 ? 16.295 -2.658 -11.751 1.00 94.25 91 ASP A CA 1
ATOM 645 C C . ASP A 1 91 ? 15.239 -1.867 -10.944 1.00 94.25 91 ASP A C 1
ATOM 647 O O . ASP A 1 91 ? 14.280 -2.455 -10.424 1.00 94.25 91 ASP A O 1
ATOM 651 N N . PRO A 1 92 ? 15.383 -0.531 -10.812 1.00 91.31 92 PRO A N 1
ATOM 652 C CA . PRO A 1 92 ? 14.470 0.270 -10.000 1.00 91.31 92 PRO A CA 1
ATOM 653 C C . PRO A 1 92 ? 13.030 0.259 -10.518 1.00 91.31 92 PRO A C 1
ATOM 655 O O . PRO A 1 92 ? 12.098 0.161 -9.721 1.00 91.31 92 PRO A O 1
ATOM 658 N N . ALA A 1 93 ? 12.842 0.292 -11.841 1.00 93.00 93 ALA A N 1
ATOM 659 C CA . ALA A 1 93 ? 11.521 0.329 -12.458 1.00 93.00 93 ALA A CA 1
ATOM 660 C C . ALA A 1 93 ? 10.794 -1.011 -12.278 1.00 93.00 93 ALA A C 1
ATOM 662 O O . ALA A 1 93 ? 9.585 -1.044 -12.042 1.00 93.00 93 ALA A O 1
ATOM 663 N N . LEU A 1 94 ? 11.532 -2.125 -12.345 1.00 95.81 94 LEU A N 1
ATOM 664 C CA . LEU A 1 94 ? 11.005 -3.453 -12.032 1.00 95.81 94 LEU A CA 1
ATOM 665 C C . LEU A 1 94 ? 10.628 -3.561 -10.558 1.00 95.81 94 LEU A C 1
ATOM 667 O O . LEU A 1 94 ? 9.537 -4.027 -10.240 1.00 95.81 94 LEU A O 1
ATOM 671 N N . SER A 1 95 ? 11.488 -3.090 -9.656 1.00 93.56 95 SER A N 1
ATOM 672 C CA . SER A 1 95 ? 11.203 -3.082 -8.219 1.00 93.56 95 SER A CA 1
ATOM 673 C C . SER A 1 95 ? 9.928 -2.293 -7.895 1.00 93.56 95 SER A C 1
ATOM 675 O O . SER A 1 95 ? 9.068 -2.776 -7.155 1.00 93.56 95 SER A O 1
ATOM 677 N N . GLU A 1 96 ? 9.753 -1.109 -8.478 1.00 93.06 96 GLU A N 1
ATOM 678 C CA . GLU A 1 96 ? 8.552 -0.280 -8.324 1.00 93.06 96 GLU A CA 1
ATOM 679 C C . GLU A 1 96 ? 7.292 -0.941 -8.892 1.00 93.06 96 GLU A C 1
ATOM 681 O O . GLU A 1 96 ? 6.253 -0.990 -8.220 1.00 93.06 96 GLU A O 1
ATOM 686 N N . ALA A 1 97 ? 7.392 -1.525 -10.089 1.00 95.94 97 ALA A N 1
ATOM 687 C CA . ALA A 1 97 ? 6.302 -2.282 -10.693 1.00 95.94 97 ALA A CA 1
ATOM 688 C C . ALA A 1 97 ? 5.894 -3.478 -9.818 1.00 95.94 97 ALA A C 1
ATOM 690 O O . ALA A 1 97 ? 4.706 -3.707 -9.607 1.00 95.94 97 ALA A O 1
ATOM 691 N N . LEU A 1 98 ? 6.848 -4.201 -9.228 1.00 96.06 98 LEU A N 1
ATOM 692 C CA . LEU A 1 98 ? 6.555 -5.341 -8.358 1.00 96.06 98 LEU A CA 1
ATOM 693 C C . LEU A 1 98 ? 5.883 -4.926 -7.045 1.00 96.06 98 LEU A C 1
ATOM 695 O O . LEU A 1 98 ? 4.920 -5.568 -6.632 1.00 96.06 98 LEU A O 1
ATOM 699 N N . HIS A 1 99 ? 6.313 -3.833 -6.409 1.00 93.81 99 HIS A N 1
ATOM 700 C CA . HIS A 1 99 ? 5.617 -3.308 -5.225 1.00 93.81 99 HIS A CA 1
ATOM 701 C C . HIS A 1 99 ? 4.201 -2.815 -5.562 1.00 93.81 99 HIS A C 1
ATOM 703 O O . HIS A 1 99 ? 3.283 -2.974 -4.755 1.00 93.81 99 HIS A O 1
ATOM 709 N N . THR A 1 100 ? 4.006 -2.253 -6.758 1.00 94.62 100 THR A N 1
ATOM 710 C CA . THR A 1 100 ? 2.676 -1.876 -7.260 1.00 94.62 100 THR A CA 1
ATOM 711 C C . THR A 1 100 ? 1.814 -3.116 -7.519 1.00 94.62 100 THR A C 1
ATOM 713 O O . THR A 1 100 ? 0.632 -3.128 -7.175 1.00 94.62 100 THR A O 1
ATOM 716 N N . LEU A 1 101 ? 2.401 -4.194 -8.046 1.00 96.25 101 LEU A N 1
ATOM 717 C CA . LEU A 1 101 ? 1.710 -5.462 -8.266 1.00 96.25 101 LEU A CA 1
ATOM 718 C C . LEU A 1 101 ? 1.288 -6.122 -6.945 1.00 96.25 101 LEU A C 1
ATOM 720 O O . LEU A 1 101 ? 0.148 -6.559 -6.838 1.00 96.25 101 LEU A O 1
ATOM 724 N N . VAL A 1 102 ? 2.143 -6.114 -5.913 1.00 94.81 102 VAL A N 1
ATOM 725 C CA . VAL A 1 102 ? 1.776 -6.556 -4.548 1.00 94.81 102 VAL A CA 1
ATOM 726 C C . VAL A 1 102 ? 0.524 -5.829 -4.057 1.00 94.81 102 VAL A C 1
ATOM 728 O O . VAL A 1 102 ? -0.394 -6.451 -3.523 1.00 94.81 102 VAL A O 1
ATOM 731 N N . LEU A 1 103 ? 0.475 -4.509 -4.252 1.00 91.56 103 LEU A N 1
ATOM 732 C CA . LEU A 1 103 ? -0.655 -3.689 -3.833 1.00 91.56 103 LEU A CA 1
ATOM 733 C C . LEU A 1 103 ? -1.944 -4.061 -4.585 1.00 91.56 103 LEU A C 1
ATOM 735 O O . LEU A 1 103 ? -3.001 -4.165 -3.969 1.00 91.56 103 LEU A O 1
ATOM 739 N N . LEU A 1 104 ? -1.852 -4.299 -5.894 1.00 93.75 104 LEU A N 1
ATOM 740 C CA . LEU A 1 104 ? -2.973 -4.751 -6.722 1.00 93.75 104 LEU A CA 1
ATOM 741 C C . LEU A 1 104 ? -3.501 -6.123 -6.295 1.00 93.75 104 LEU A C 1
ATOM 743 O O . LEU A 1 104 ? -4.713 -6.301 -6.191 1.00 93.75 104 LEU A O 1
ATOM 747 N N . CYS A 1 105 ? -2.609 -7.075 -6.013 1.00 94.12 105 CYS A N 1
ATOM 748 C CA . CYS A 1 105 ? -2.995 -8.396 -5.521 1.00 94.12 105 CYS A CA 1
ATOM 749 C C . CYS A 1 105 ? -3.731 -8.305 -4.179 1.00 94.12 105 CYS A C 1
ATOM 751 O O . CYS A 1 105 ? -4.705 -9.023 -3.957 1.00 94.12 105 CYS A O 1
ATOM 753 N N . TRP A 1 106 ? -3.294 -7.400 -3.299 1.00 90.75 106 TRP A N 1
ATOM 754 C CA . TRP A 1 106 ? -3.971 -7.149 -2.031 1.00 90.75 106 TRP A CA 1
ATOM 755 C C . TRP A 1 106 ? -5.342 -6.499 -2.216 1.00 90.75 106 TRP A C 1
ATOM 757 O O . TRP A 1 106 ? -6.318 -6.993 -1.657 1.00 90.75 106 TRP A O 1
ATOM 767 N N . TYR A 1 107 ? -5.446 -5.444 -3.032 1.00 88.69 107 TYR A N 1
ATOM 768 C CA . TYR A 1 107 ? -6.729 -4.789 -3.292 1.00 88.69 107 TYR A CA 1
ATOM 769 C C . TYR A 1 107 ? -7.752 -5.718 -3.933 1.00 88.69 107 TYR A C 1
ATOM 771 O O . TYR A 1 107 ? -8.933 -5.619 -3.618 1.00 88.69 107 TYR A O 1
ATOM 779 N N . GLY A 1 108 ? -7.313 -6.606 -4.825 1.00 89.31 108 GLY A N 1
ATOM 780 C CA . GLY A 1 108 ? -8.220 -7.535 -5.486 1.00 89.31 108 GLY A CA 1
ATOM 781 C C . GLY A 1 108 ? -8.724 -8.657 -4.581 1.00 89.31 108 GLY A C 1
ATOM 782 O O . GLY A 1 108 ? -9.729 -9.269 -4.907 1.00 89.31 108 GLY A O 1
ATOM 783 N N . GLY A 1 109 ? -8.055 -8.953 -3.460 1.00 87.88 109 GLY A N 1
ATOM 784 C CA . GLY A 1 109 ? -8.520 -9.952 -2.486 1.00 87.88 109 GLY A CA 1
ATOM 785 C C . GLY A 1 109 ? -8.607 -11.396 -3.008 1.00 87.88 109 GLY A C 1
ATOM 786 O O . GLY A 1 109 ? -9.090 -12.279 -2.301 1.00 87.88 109 GLY A O 1
ATOM 787 N N . GLU A 1 110 ? -8.131 -11.664 -4.225 1.00 88.88 110 GLU A N 1
ATOM 788 C CA . GLU A 1 110 ? -8.228 -12.959 -4.893 1.00 88.88 110 GLU A CA 1
ATOM 789 C C . GLU A 1 110 ? -6.878 -13.679 -4.931 1.00 88.88 110 GLU A C 1
ATOM 791 O O . GLU A 1 110 ? -5.879 -13.147 -5.418 1.00 88.88 110 GLU A O 1
ATOM 796 N N . ALA A 1 111 ? -6.857 -14.949 -4.513 1.00 89.94 111 ALA A N 1
ATOM 797 C CA . ALA A 1 111 ? -5.648 -15.777 -4.540 1.00 89.94 111 ALA A CA 1
ATOM 798 C C . ALA A 1 111 ? -5.032 -15.900 -5.949 1.00 89.94 111 ALA A C 1
ATOM 800 O O . ALA A 1 111 ? -3.813 -15.960 -6.086 1.00 89.94 111 ALA A O 1
ATOM 801 N N . ALA A 1 112 ? -5.860 -15.890 -7.001 1.00 92.56 112 ALA A N 1
ATOM 802 C CA . ALA A 1 112 ? -5.406 -16.008 -8.386 1.00 92.56 112 ALA A CA 1
ATOM 803 C C . ALA A 1 112 ? -4.521 -14.832 -8.840 1.00 92.56 112 ALA A C 1
ATOM 805 O O . ALA A 1 112 ? -3.642 -15.028 -9.679 1.00 92.56 112 ALA A O 1
ATOM 806 N N . LEU A 1 113 ? -4.696 -13.633 -8.268 1.00 94.44 113 LEU A N 1
ATOM 807 C CA . LEU A 1 113 ? -3.887 -12.458 -8.615 1.00 94.44 113 LEU A CA 1
ATOM 808 C C . LEU A 1 113 ? -2.437 -12.584 -8.134 1.00 94.44 113 LEU A C 1
ATOM 810 O O . LEU A 1 113 ? -1.537 -12.004 -8.742 1.00 94.44 113 LEU A O 1
ATOM 814 N N . TRP A 1 114 ? -2.195 -13.363 -7.078 1.00 95.31 114 TRP A N 1
ATOM 815 C CA . TRP A 1 114 ? -0.863 -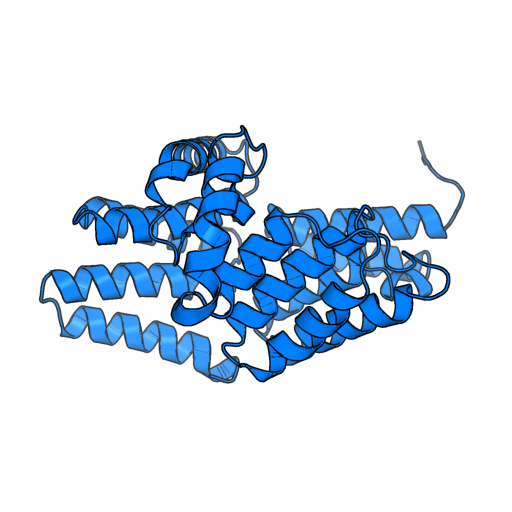13.561 -6.507 1.00 95.31 114 TRP A CA 1
ATOM 816 C C . TRP A 1 114 ? 0.011 -14.502 -7.338 1.00 95.31 114 TRP A C 1
ATOM 818 O O . TRP A 1 114 ? 1.231 -14.354 -7.323 1.00 95.31 114 TRP A O 1
ATOM 828 N N . GLN A 1 115 ? -0.583 -15.438 -8.085 1.00 95.00 115 GLN A N 1
ATOM 829 C CA . GLN A 1 115 ? 0.172 -16.473 -8.796 1.00 95.00 115 GLN A CA 1
ATOM 830 C C . GLN A 1 115 ? 1.178 -15.901 -9.817 1.00 95.00 115 GLN A C 1
ATOM 832 O O . GLN A 1 115 ? 2.352 -16.263 -9.722 1.00 95.00 115 GLN A O 1
ATOM 837 N N . PRO A 1 116 ? 0.811 -14.956 -10.712 1.00 96.88 116 PRO A N 1
ATOM 838 C CA . PRO A 1 116 ? 1.781 -14.355 -11.633 1.00 96.88 116 PRO A CA 1
ATOM 839 C C . PRO A 1 116 ? 2.922 -13.626 -10.917 1.00 96.88 116 PRO A C 1
ATOM 841 O O . PRO A 1 116 ? 4.068 -13.693 -11.346 1.00 96.88 116 PRO A O 1
ATOM 844 N N . LEU A 1 117 ? 2.632 -12.949 -9.800 1.00 96.69 117 LEU A N 1
ATOM 845 C CA . LEU A 1 117 ? 3.660 -12.274 -9.007 1.00 96.69 117 LEU A CA 1
ATOM 846 C C . LEU A 1 117 ? 4.671 -13.283 -8.445 1.00 96.69 117 LEU A C 1
ATOM 848 O O . LEU A 1 117 ? 5.870 -13.046 -8.541 1.00 96.69 117 LEU A O 1
ATOM 852 N N . LEU A 1 118 ? 4.205 -14.400 -7.883 1.00 95.00 118 LEU A N 1
ATOM 853 C CA . LEU A 1 118 ? 5.082 -15.442 -7.341 1.00 95.00 118 LEU A CA 1
ATOM 854 C C . LEU A 1 118 ? 5.978 -16.050 -8.433 1.00 95.00 118 LEU A C 1
ATOM 856 O O . LEU A 1 118 ? 7.184 -16.168 -8.232 1.00 95.00 118 LEU A O 1
ATOM 860 N N . GLU A 1 119 ? 5.417 -16.338 -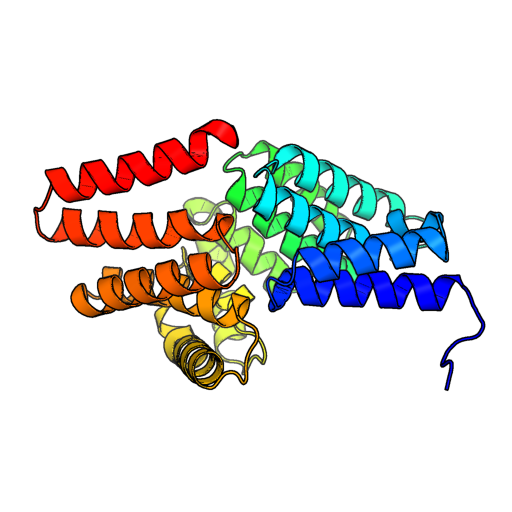9.609 1.00 96.38 119 GLU A N 1
ATOM 861 C CA . GLU A 1 119 ? 6.170 -16.844 -10.768 1.00 96.38 119 GLU A CA 1
ATOM 862 C C . GLU A 1 119 ? 7.225 -15.845 -11.264 1.00 96.38 119 GLU A C 1
ATOM 864 O O . GLU A 1 119 ? 8.341 -16.232 -11.614 1.00 96.38 119 GLU A O 1
ATOM 869 N N . ILE A 1 120 ? 6.904 -14.548 -11.265 1.00 96.56 120 ILE A N 1
ATOM 870 C CA . ILE A 1 120 ? 7.859 -13.488 -11.599 1.00 96.56 120 ILE A CA 1
ATOM 871 C C . ILE A 1 120 ? 8.999 -13.433 -10.571 1.00 96.56 120 ILE A C 1
ATOM 873 O O . ILE A 1 120 ? 10.164 -13.325 -10.958 1.00 96.56 120 ILE A O 1
ATOM 877 N N . LEU A 1 121 ? 8.697 -13.528 -9.272 1.00 95.38 121 LEU A N 1
ATOM 878 C CA . LEU A 1 121 ? 9.718 -13.486 -8.219 1.00 95.38 121 LEU A CA 1
ATOM 879 C C . LEU A 1 121 ? 10.725 -14.638 -8.322 1.00 95.38 121 LEU A C 1
ATOM 881 O O . LEU A 1 121 ? 11.906 -14.422 -8.044 1.00 95.38 121 LEU A O 1
ATOM 885 N N . ASP A 1 122 ? 10.286 -15.819 -8.759 1.00 95.81 122 ASP A N 1
ATOM 886 C CA . ASP A 1 122 ? 11.152 -16.987 -8.974 1.00 95.81 122 ASP A CA 1
ATOM 887 C C . ASP A 1 122 ? 12.137 -16.806 -10.143 1.00 95.81 122 ASP A C 1
ATOM 889 O O . ASP A 1 122 ? 13.146 -17.511 -10.227 1.00 95.81 122 ASP A O 1
ATOM 893 N N . ARG A 1 123 ? 11.875 -15.850 -11.042 1.00 96.38 123 ARG A N 1
ATOM 894 C CA . ARG A 1 123 ? 12.711 -15.557 -12.219 1.00 96.38 123 ARG A CA 1
ATOM 895 C C . ARG A 1 123 ? 13.741 -14.461 -11.974 1.00 96.38 123 ARG A C 1
ATOM 897 O O . ARG A 1 123 ? 14.643 -14.304 -12.793 1.00 96.38 123 ARG A O 1
ATOM 904 N N . LEU A 1 124 ? 13.609 -13.705 -10.884 1.00 96.88 124 LEU A N 1
ATOM 905 C CA . LEU A 1 124 ? 14.494 -12.586 -10.573 1.00 96.88 124 LEU A CA 1
ATOM 906 C C . LEU A 1 124 ? 15.937 -13.036 -10.322 1.00 96.88 124 LEU A C 1
ATOM 908 O O . LEU A 1 124 ? 16.196 -14.010 -9.608 1.00 96.88 124 LEU A O 1
ATOM 912 N N . VAL A 1 125 ? 16.882 -12.278 -10.880 1.00 95.00 125 VAL A N 1
ATOM 913 C CA . VAL A 1 125 ? 18.323 -12.489 -10.724 1.00 95.00 125 VAL A CA 1
ATOM 914 C C . VAL A 1 125 ? 18.999 -11.173 -10.313 1.00 95.00 125 VAL A C 1
ATOM 916 O O . VAL A 1 125 ? 18.911 -10.204 -11.054 1.00 95.00 125 VAL A O 1
ATOM 919 N N . PRO A 1 126 ? 19.716 -11.108 -9.172 1.00 94.12 126 PRO A N 1
ATOM 920 C CA . PRO A 1 126 ? 19.726 -12.095 -8.088 1.00 94.12 126 PRO A CA 1
ATOM 921 C C . PRO A 1 126 ? 18.331 -12.238 -7.447 1.00 94.12 126 PRO A C 1
ATOM 923 O O . PRO A 1 126 ? 17.361 -11.654 -7.909 1.00 94.12 126 PRO A O 1
ATOM 926 N N . ARG A 1 127 ? 18.210 -13.017 -6.365 1.00 91.56 127 ARG A N 1
ATOM 927 C CA . ARG A 1 127 ? 16.933 -13.163 -5.644 1.00 91.56 127 ARG A CA 1
ATOM 928 C C . ARG A 1 127 ? 16.294 -11.801 -5.326 1.00 91.56 127 ARG A C 1
ATOM 930 O O . ARG A 1 127 ? 17.005 -10.838 -5.043 1.00 91.56 127 ARG A O 1
ATOM 937 N N . ALA A 1 128 ? 14.962 -11.776 -5.293 1.00 91.12 128 ALA A N 1
ATOM 938 C CA . ALA A 1 128 ? 14.167 -10.590 -4.980 1.00 91.12 128 ALA A CA 1
ATOM 939 C C . ALA A 1 128 ? 14.671 -9.826 -3.732 1.00 91.12 128 ALA A C 1
ATOM 941 O O . ALA A 1 128 ? 15.049 -10.476 -2.744 1.00 91.12 128 ALA A O 1
ATOM 942 N N . PRO A 1 129 ? 14.619 -8.475 -3.730 1.00 91.62 129 PRO A N 1
ATOM 943 C CA . PRO A 1 129 ? 14.977 -7.669 -2.567 1.00 91.62 129 PRO A CA 1
ATOM 944 C C . PRO A 1 129 ? 14.168 -8.065 -1.331 1.00 91.62 129 PRO A C 1
ATOM 946 O O . PRO A 1 129 ? 12.981 -8.389 -1.420 1.00 91.62 129 PRO A O 1
ATOM 949 N N . ASP A 1 130 ? 14.796 -8.008 -0.157 1.00 92.38 130 ASP A N 1
ATOM 950 C CA . ASP A 1 130 ? 14.197 -8.570 1.056 1.00 92.38 130 ASP A CA 1
ATOM 951 C C . ASP A 1 130 ? 12.887 -7.881 1.458 1.00 92.38 130 ASP A C 1
ATOM 953 O O . ASP A 1 130 ? 11.958 -8.564 1.877 1.00 92.38 130 ASP A O 1
ATOM 957 N N . LEU A 1 131 ? 12.766 -6.562 1.268 1.00 91.75 131 LEU A N 1
ATOM 958 C CA . LEU A 1 131 ? 11.515 -5.845 1.541 1.00 91.75 131 LEU A CA 1
ATOM 959 C C . LEU A 1 131 ? 10.360 -6.334 0.656 1.00 91.75 131 LEU A C 1
ATOM 961 O O . LEU A 1 131 ? 9.237 -6.473 1.140 1.00 91.75 131 LEU A O 1
ATOM 965 N N . LEU A 1 132 ? 10.629 -6.634 -0.617 1.00 92.75 132 LEU A N 1
ATOM 966 C CA . LEU A 1 132 ? 9.612 -7.141 -1.535 1.00 92.75 132 LEU A CA 1
ATOM 967 C C . LEU A 1 132 ? 9.152 -8.542 -1.116 1.00 92.75 132 LEU A C 1
ATOM 969 O O . LEU A 1 132 ? 7.952 -8.798 -1.048 1.00 92.75 132 LEU A O 1
ATOM 973 N N . ARG A 1 133 ? 10.097 -9.425 -0.764 1.00 92.94 133 ARG A N 1
ATOM 974 C CA . ARG A 1 133 ? 9.781 -10.765 -0.243 1.00 92.94 133 ARG A CA 1
ATOM 975 C C . ARG A 1 133 ? 8.959 -10.705 1.036 1.00 92.94 133 ARG A C 1
ATOM 977 O O . ARG A 1 133 ? 7.907 -11.330 1.105 1.00 92.94 133 ARG A O 1
ATOM 984 N N . VAL A 1 134 ? 9.419 -9.924 2.014 1.00 94.38 134 VAL A N 1
ATOM 985 C CA . VAL A 1 134 ? 8.716 -9.733 3.287 1.00 94.38 134 VAL A CA 1
ATOM 986 C C . VAL A 1 134 ? 7.311 -9.198 3.030 1.00 94.38 134 VAL A C 1
ATOM 988 O O . VAL A 1 134 ? 6.366 -9.712 3.611 1.00 94.38 134 VAL A O 1
ATOM 991 N N . SER A 1 135 ? 7.152 -8.241 2.111 1.00 92.25 135 SER A N 1
ATOM 992 C CA . SER A 1 135 ? 5.832 -7.721 1.740 1.00 92.25 135 SER A CA 1
ATOM 993 C C . SER A 1 135 ? 4.922 -8.818 1.183 1.00 92.25 135 SER A C 1
ATOM 995 O O . SER A 1 135 ? 3.776 -8.916 1.592 1.00 92.25 135 SER A O 1
ATOM 997 N N . VAL A 1 136 ? 5.401 -9.690 0.294 1.00 93.06 136 VAL A N 1
ATOM 998 C CA . VAL A 1 136 ? 4.577 -10.807 -0.205 1.00 93.06 136 VAL A CA 1
ATOM 999 C C . VAL A 1 136 ? 4.217 -11.787 0.914 1.00 93.06 136 VAL A C 1
ATOM 1001 O O . VAL A 1 136 ? 3.060 -12.186 1.037 1.00 93.06 136 VAL A O 1
ATOM 1004 N N . GLU A 1 137 ? 5.182 -12.136 1.763 1.00 92.56 137 GLU A N 1
ATOM 1005 C CA . GLU A 1 137 ? 5.011 -13.121 2.833 1.00 92.56 137 GLU A CA 1
ATOM 1006 C C . GLU A 1 137 ? 4.109 -12.619 3.978 1.00 92.56 137 GLU A C 1
ATOM 1008 O O . GLU A 1 137 ? 3.439 -13.433 4.617 1.00 92.56 137 GLU A O 1
ATOM 1013 N N . THR A 1 138 ? 4.058 -11.309 4.247 1.00 91.38 138 THR A N 1
ATOM 1014 C CA . THR A 1 138 ? 3.218 -10.729 5.313 1.00 91.38 138 THR A CA 1
ATOM 1015 C C . THR A 1 138 ? 1.914 -10.108 4.818 1.00 91.38 138 THR A C 1
ATOM 1017 O O . THR A 1 138 ? 1.017 -9.886 5.627 1.00 91.38 138 THR A O 1
ATOM 1020 N N . PHE A 1 139 ? 1.773 -9.831 3.520 1.00 83.50 139 PHE A N 1
ATOM 1021 C CA . PHE A 1 139 ? 0.575 -9.199 2.953 1.00 83.50 139 PHE A CA 1
ATOM 1022 C C . PHE A 1 139 ? -0.292 -10.184 2.152 1.00 83.50 139 PHE A C 1
ATOM 1024 O O . PHE A 1 139 ? -1.510 -10.030 2.133 1.00 83.50 139 PHE A O 1
ATOM 1031 N N . GLY A 1 140 ? 0.311 -11.210 1.536 1.00 84.44 140 GLY A N 1
ATOM 1032 C CA . GLY A 1 140 ? -0.402 -12.224 0.750 1.00 84.44 140 GLY A CA 1
ATOM 1033 C C . GLY A 1 140 ? -1.039 -13.329 1.593 1.00 84.44 140 GLY A C 1
ATOM 1034 O O . GLY A 1 140 ? -2.249 -13.532 1.533 1.00 84.44 140 GLY A O 1
ATOM 1035 N N . ASP A 1 141 ? -0.243 -14.032 2.407 1.00 85.56 141 ASP A N 1
ATOM 1036 C CA . ASP A 1 141 ? -0.729 -15.072 3.332 1.00 85.56 141 ASP A CA 1
ATOM 1037 C C . ASP A 1 141 ? -0.114 -14.907 4.739 1.00 85.56 141 ASP A C 1
ATOM 1039 O O . ASP A 1 141 ? 0.670 -15.747 5.199 1.00 85.56 141 ASP A O 1
ATOM 1043 N N . PRO A 1 142 ? -0.450 -13.820 5.464 1.00 86.06 142 PRO A N 1
ATOM 1044 C CA . PRO A 1 142 ? 0.143 -13.522 6.770 1.00 86.06 142 PRO A CA 1
ATOM 1045 C C . PRO A 1 142 ? 0.019 -14.663 7.783 1.00 86.06 142 PRO A C 1
ATOM 1047 O O . PRO A 1 142 ? 0.886 -14.816 8.640 1.00 86.06 142 PRO A O 1
ATOM 1050 N N . ALA A 1 143 ? -1.034 -15.480 7.692 1.00 89.62 143 ALA A N 1
ATOM 1051 C CA . ALA A 1 143 ? -1.266 -16.574 8.627 1.00 89.62 143 ALA A CA 1
ATOM 1052 C C . ALA A 1 143 ? -0.293 -17.746 8.420 1.00 89.62 143 ALA A C 1
ATOM 1054 O O . ALA A 1 143 ? 0.114 -18.374 9.400 1.00 89.62 143 ALA A O 1
ATOM 1055 N N . ARG A 1 144 ? 0.075 -18.062 7.169 1.00 90.38 144 ARG A N 1
ATOM 1056 C CA . ARG A 1 144 ? 0.943 -19.213 6.856 1.00 90.38 144 ARG A CA 1
ATOM 1057 C C . ARG A 1 144 ? 2.392 -18.825 6.600 1.00 90.38 144 ARG A C 1
ATOM 1059 O O . ARG A 1 144 ? 3.286 -19.527 7.067 1.00 90.38 144 ARG A O 1
ATOM 1066 N N . THR A 1 145 ? 2.637 -17.736 5.874 1.00 91.06 145 THR A N 1
ATOM 1067 C CA . THR A 1 145 ? 3.992 -17.313 5.479 1.00 91.06 145 THR A CA 1
ATOM 1068 C C . THR A 1 145 ? 4.560 -16.219 6.379 1.00 91.06 145 THR A C 1
ATOM 1070 O O . THR A 1 145 ? 5.774 -16.160 6.578 1.00 91.06 145 THR A O 1
ATOM 1073 N N . GLY A 1 146 ? 3.696 -15.416 7.008 1.00 90.31 146 GLY A N 1
ATOM 1074 C CA . GLY A 1 146 ? 4.091 -14.290 7.858 1.00 90.31 146 GLY A CA 1
ATOM 1075 C C . GLY A 1 146 ? 5.072 -14.638 8.988 1.00 90.31 146 GLY A C 1
ATOM 1076 O O . GLY A 1 146 ? 6.085 -13.945 9.111 1.00 90.31 146 GLY A O 1
ATOM 1077 N N . PRO A 1 147 ? 4.873 -15.716 9.781 1.00 93.56 147 PRO A N 1
ATOM 1078 C CA . PRO A 1 147 ? 5.788 -16.065 10.871 1.00 93.56 147 PRO A CA 1
ATOM 1079 C C . PRO A 1 147 ? 7.246 -16.262 10.429 1.00 93.56 147 PRO A C 1
ATOM 1081 O O . PRO A 1 147 ? 8.162 -15.904 11.170 1.00 93.56 147 PRO A O 1
ATOM 1084 N N . GLY A 1 148 ? 7.466 -16.793 9.220 1.00 93.50 148 GLY A N 1
ATOM 1085 C CA . GLY A 1 148 ? 8.804 -16.978 8.649 1.00 93.50 148 GLY A CA 1
ATOM 1086 C C . GLY A 1 148 ? 9.479 -15.664 8.242 1.00 93.50 148 GLY A C 1
ATOM 1087 O O . GLY A 1 148 ? 10.701 -15.558 8.322 1.00 93.50 148 GLY A O 1
ATOM 1088 N N . ALA A 1 149 ? 8.690 -14.650 7.880 1.00 94.75 149 ALA A N 1
ATOM 1089 C CA . ALA A 1 149 ? 9.166 -13.334 7.459 1.00 94.75 149 ALA A CA 1
ATOM 1090 C C . ALA A 1 149 ? 9.514 -12.403 8.635 1.00 94.75 149 ALA A C 1
ATOM 1092 O O . ALA A 1 149 ? 10.282 -11.452 8.470 1.00 94.75 149 ALA A O 1
ATOM 1093 N N . LEU A 1 150 ? 8.979 -12.664 9.838 1.00 94.44 150 LEU A N 1
ATOM 1094 C CA . LEU A 1 150 ? 9.113 -11.779 11.006 1.00 94.44 150 LEU A CA 1
ATOM 1095 C C . LEU A 1 150 ? 10.560 -11.423 11.391 1.00 94.44 150 LEU A C 1
ATOM 1097 O O . LEU A 1 150 ? 10.797 -10.251 11.700 1.00 94.44 150 LEU A O 1
ATOM 1101 N N . PRO A 1 151 ? 11.538 -12.356 11.406 1.00 95.50 151 PRO A N 1
ATOM 1102 C CA . PRO A 1 151 ? 12.921 -11.999 11.709 1.00 95.50 151 PRO A CA 1
ATOM 1103 C C . PRO A 1 151 ? 13.469 -10.965 10.723 1.00 95.50 151 PRO A C 1
ATOM 1105 O O . PRO A 1 151 ? 14.042 -9.966 11.152 1.00 95.50 151 PRO A O 1
ATOM 1108 N N . ARG A 1 152 ? 13.209 -11.151 9.422 1.00 95.50 152 ARG A N 1
ATOM 1109 C CA . ARG A 1 152 ? 13.692 -10.231 8.390 1.00 95.50 152 ARG A CA 1
ATOM 1110 C C . ARG A 1 152 ? 12.959 -8.894 8.426 1.00 95.50 152 ARG A C 1
ATOM 1112 O O . ARG A 1 152 ? 13.600 -7.856 8.308 1.00 95.50 152 ARG A O 1
ATOM 1119 N N . LEU A 1 153 ? 11.646 -8.896 8.670 1.00 95.19 153 LEU A N 1
ATOM 1120 C CA . LEU A 1 153 ? 10.883 -7.665 8.890 1.00 95.19 153 LEU A CA 1
ATOM 1121 C C . LEU A 1 153 ? 11.460 -6.856 10.061 1.00 95.19 153 LEU A C 1
ATOM 1123 O O . LEU A 1 153 ? 11.614 -5.644 9.949 1.00 95.19 153 LEU A O 1
ATOM 1127 N N . ARG A 1 154 ? 11.828 -7.511 11.170 1.00 94.94 154 ARG A N 1
ATOM 1128 C CA . ARG A 1 154 ? 12.439 -6.837 12.326 1.00 94.94 154 ARG A CA 1
ATOM 1129 C C . ARG A 1 154 ? 13.776 -6.186 11.980 1.00 94.94 154 ARG A C 1
ATOM 1131 O O . ARG A 1 154 ? 14.032 -5.084 12.449 1.00 94.94 154 ARG A O 1
ATOM 1138 N N . GLU A 1 155 ? 14.612 -6.860 11.197 1.00 94.88 155 GLU A N 1
ATOM 1139 C CA . GLU A 1 155 ? 15.886 -6.300 10.731 1.00 94.88 155 GLU A CA 1
ATOM 1140 C C . GLU A 1 155 ? 15.655 -5.058 9.870 1.00 94.88 155 GLU A C 1
ATOM 1142 O O . GLU A 1 155 ? 16.260 -4.023 10.129 1.00 94.88 155 GLU A O 1
ATOM 1147 N N . LEU A 1 156 ? 14.720 -5.125 8.916 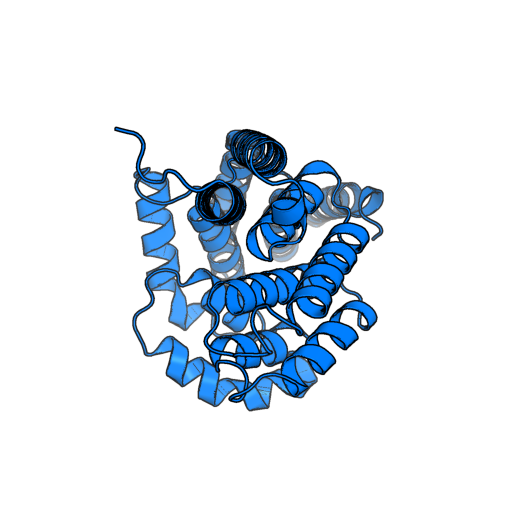1.00 94.19 156 LEU A N 1
ATOM 1148 C CA . LEU A 1 156 ? 14.383 -3.979 8.071 1.00 94.19 156 LEU A CA 1
ATOM 1149 C C . LEU A 1 156 ? 13.839 -2.802 8.895 1.00 94.19 156 LEU A C 1
ATOM 1151 O O . LEU A 1 156 ? 14.229 -1.664 8.667 1.00 94.19 156 LEU A O 1
ATOM 1155 N N . LEU A 1 157 ? 12.980 -3.061 9.885 1.00 93.50 157 LEU A N 1
ATOM 1156 C CA . LEU A 1 157 ? 12.421 -2.025 10.765 1.00 93.50 157 LEU A CA 1
ATOM 1157 C C . LEU A 1 157 ? 13.464 -1.348 11.669 1.00 93.50 157 LEU A C 1
ATOM 1159 O O . LEU A 1 157 ? 13.196 -0.268 12.189 1.00 93.50 157 LEU A O 1
ATOM 1163 N N . ALA A 1 158 ? 14.628 -1.967 11.887 1.00 91.62 158 ALA A N 1
ATOM 1164 C CA . ALA A 1 158 ? 15.699 -1.383 12.693 1.00 91.62 158 ALA A CA 1
ATOM 1165 C C . ALA A 1 158 ? 16.513 -0.320 11.932 1.00 91.62 158 ALA A C 1
ATOM 1167 O O . ALA A 1 158 ? 17.266 0.436 12.550 1.00 91.62 158 ALA A O 1
ATOM 1168 N N . GLU A 1 159 ? 16.377 -0.263 10.608 1.00 88.06 159 GLU A N 1
ATOM 1169 C CA . GLU A 1 159 ? 17.083 0.682 9.747 1.00 88.06 159 GLU A CA 1
ATOM 1170 C C . GLU A 1 159 ? 16.236 1.950 9.502 1.00 88.06 159 GLU A C 1
ATOM 1172 O O . GLU A 1 159 ? 15.006 1.885 9.513 1.00 88.06 159 GLU A O 1
ATOM 1177 N N . PRO A 1 160 ? 16.851 3.129 9.296 1.00 82.31 160 PRO A N 1
ATOM 1178 C CA . PRO A 1 160 ? 16.134 4.318 8.836 1.00 82.31 160 PRO A CA 1
ATOM 1179 C C . PRO A 1 160 ? 15.646 4.164 7.388 1.00 82.31 160 PRO A C 1
ATOM 1181 O O . PRO A 1 160 ? 16.386 3.667 6.544 1.00 82.31 160 PRO A O 1
ATOM 1184 N N . HIS A 1 161 ? 14.444 4.667 7.087 1.00 77.94 161 HIS A N 1
ATOM 1185 C CA . HIS A 1 161 ? 13.859 4.659 5.738 1.00 77.94 161 HIS A CA 1
ATOM 1186 C C . HIS A 1 161 ? 13.304 6.034 5.381 1.00 77.94 161 HIS A C 1
ATOM 1188 O O . HIS A 1 161 ? 12.614 6.644 6.202 1.00 77.94 161 HIS A O 1
ATOM 1194 N N . ASP A 1 162 ? 13.576 6.489 4.157 1.00 67.81 162 ASP A N 1
ATOM 1195 C CA . ASP A 1 162 ? 13.079 7.772 3.641 1.00 67.81 162 ASP A CA 1
ATOM 1196 C C . ASP A 1 162 ? 11.568 7.724 3.357 1.00 67.81 162 ASP A C 1
ATOM 1198 O O . ASP A 1 162 ? 10.847 8.666 3.681 1.00 67.81 162 ASP A O 1
ATOM 1202 N N . ASP A 1 163 ? 11.078 6.598 2.826 1.00 74.44 163 ASP A N 1
ATOM 1203 C CA . ASP A 1 163 ? 9.650 6.292 2.698 1.00 74.44 163 ASP A CA 1
ATOM 1204 C C . ASP A 1 163 ? 9.303 5.006 3.478 1.00 74.44 163 ASP A C 1
ATOM 1206 O O . ASP A 1 163 ? 9.508 3.890 2.985 1.00 74.44 163 ASP A O 1
ATOM 1210 N N . PRO A 1 164 ? 8.762 5.121 4.704 1.00 84.19 164 PRO A N 1
ATOM 1211 C CA . PRO A 1 164 ? 8.373 3.967 5.506 1.00 84.19 164 PRO A CA 1
ATOM 1212 C C . PRO A 1 164 ? 7.090 3.282 5.008 1.00 84.19 164 PRO A C 1
ATOM 1214 O O . PRO A 1 164 ? 6.705 2.261 5.580 1.00 84.19 164 PRO A O 1
ATOM 1217 N N . SER A 1 165 ? 6.409 3.784 3.968 1.00 84.62 165 SER A N 1
ATOM 1218 C CA . SER A 1 165 ? 5.071 3.312 3.571 1.00 84.62 165 SER A CA 1
ATOM 1219 C C . SER A 1 165 ? 5.036 1.825 3.215 1.00 84.62 165 SER A C 1
ATOM 1221 O O . SER A 1 165 ? 4.089 1.118 3.562 1.00 84.62 165 SER A O 1
ATOM 1223 N N . ARG A 1 166 ? 6.075 1.320 2.537 1.00 87.31 166 ARG A N 1
ATOM 1224 C CA . ARG A 1 166 ? 6.197 -0.107 2.179 1.00 87.31 166 ARG A CA 1
ATOM 1225 C C . ARG A 1 166 ? 6.363 -0.989 3.417 1.00 87.31 166 ARG A C 1
ATOM 1227 O O . ARG A 1 166 ? 5.711 -2.025 3.521 1.00 87.31 166 ARG A O 1
ATOM 1234 N N . LEU A 1 167 ? 7.176 -0.549 4.376 1.00 91.25 167 LEU A N 1
ATOM 1235 C CA . LEU A 1 167 ? 7.357 -1.248 5.648 1.00 91.25 167 LEU A CA 1
ATOM 1236 C C . LEU A 1 167 ? 6.109 -1.195 6.519 1.00 91.25 167 LEU A C 1
ATOM 1238 O O . LEU A 1 167 ? 5.747 -2.204 7.113 1.00 91.25 167 LEU A O 1
ATOM 1242 N N . ALA A 1 168 ? 5.418 -0.057 6.559 1.00 90.62 168 ALA A N 1
ATOM 1243 C CA . ALA A 1 168 ? 4.164 0.074 7.286 1.00 90.62 168 ALA A CA 1
ATOM 1244 C C . ALA A 1 168 ? 3.114 -0.929 6.785 1.00 90.62 168 ALA A C 1
ATOM 1246 O O . ALA A 1 168 ? 2.478 -1.595 7.603 1.00 90.62 168 ALA A O 1
ATOM 1247 N N . ARG A 1 169 ? 3.018 -1.131 5.463 1.00 88.12 169 ARG A N 1
ATOM 1248 C CA . ARG A 1 169 ? 2.169 -2.181 4.877 1.00 88.12 169 ARG A CA 1
ATOM 1249 C C . ARG A 1 169 ? 2.603 -3.574 5.320 1.00 88.12 169 ARG A C 1
ATOM 1251 O O . ARG A 1 169 ? 1.792 -4.316 5.866 1.00 88.12 169 ARG A O 1
ATOM 1258 N N . ALA A 1 170 ? 3.884 -3.909 5.163 1.00 91.25 170 ALA A N 1
ATOM 1259 C CA . ALA A 1 170 ? 4.411 -5.214 5.566 1.00 91.25 170 ALA A CA 1
ATOM 1260 C C . ALA A 1 170 ? 4.222 -5.511 7.070 1.00 91.25 170 ALA A C 1
ATOM 1262 O O . ALA A 1 170 ? 4.129 -6.674 7.466 1.00 91.25 170 ALA A O 1
ATOM 1263 N N . SER A 1 171 ? 4.131 -4.469 7.896 1.00 91.81 171 SER A N 1
ATOM 1264 C CA . SER A 1 171 ? 3.910 -4.547 9.340 1.00 91.81 171 SER A CA 1
ATOM 1265 C C . SER A 1 171 ? 2.444 -4.667 9.763 1.00 91.81 171 SER A C 1
ATOM 1267 O O . SER A 1 171 ? 2.191 -5.069 10.902 1.00 91.81 171 SER A O 1
ATOM 1269 N N . ALA A 1 172 ? 1.486 -4.331 8.890 1.00 88.12 172 ALA A N 1
ATOM 1270 C CA . ALA A 1 172 ? 0.072 -4.187 9.246 1.00 88.12 172 ALA A CA 1
ATOM 1271 C C . ALA A 1 172 ? -0.549 -5.482 9.791 1.00 88.12 172 ALA A C 1
ATOM 1273 O O . ALA A 1 172 ? -1.182 -5.468 10.842 1.00 88.12 172 ALA A O 1
ATOM 1274 N N . TYR A 1 173 ? -0.315 -6.612 9.119 1.00 88.19 173 TYR A N 1
ATOM 1275 C CA . TYR A 1 173 ? -0.839 -7.923 9.530 1.00 88.19 173 TYR A CA 1
ATOM 1276 C C . TYR A 1 173 ? 0.113 -8.716 10.432 1.00 88.19 173 TYR A C 1
ATOM 1278 O O . TYR A 1 173 ? -0.241 -9.782 10.927 1.00 88.19 173 TYR A O 1
ATOM 1286 N N . ALA A 1 174 ? 1.322 -8.198 10.650 1.00 89.12 174 ALA A N 1
ATOM 1287 C CA . ALA A 1 174 ? 2.361 -8.826 11.460 1.00 89.12 174 ALA A CA 1
ATOM 1288 C C . ALA A 1 174 ? 2.366 -8.342 12.924 1.00 89.12 174 ALA A C 1
ATOM 1290 O O . ALA A 1 174 ? 3.236 -8.753 13.689 1.00 89.12 174 ALA A O 1
ATOM 1291 N N . ASP A 1 175 ? 1.440 -7.450 13.300 1.00 87.44 175 ASP A N 1
ATOM 1292 C CA . ASP A 1 175 ? 1.412 -6.762 14.601 1.00 87.44 175 ASP A CA 1
ATOM 1293 C C . ASP A 1 175 ? 2.719 -5.990 14.896 1.00 87.44 175 ASP A C 1
ATOM 1295 O O . ASP A 1 175 ? 3.250 -5.972 16.007 1.00 87.44 175 ASP A O 1
ATOM 1299 N N . ARG A 1 176 ? 3.295 -5.372 13.851 1.00 92.75 176 ARG A N 1
ATOM 1300 C CA . ARG A 1 176 ? 4.556 -4.597 13.922 1.00 92.75 176 ARG A CA 1
ATOM 1301 C C . ARG A 1 176 ? 4.383 -3.117 13.569 1.00 92.75 176 ARG A C 1
ATOM 1303 O O . ARG A 1 176 ? 5.361 -2.392 13.396 1.00 92.75 176 ARG A O 1
ATOM 1310 N N . LEU A 1 177 ? 3.141 -2.638 13.463 1.00 92.75 177 LEU A N 1
ATOM 1311 C CA . LEU A 1 177 ? 2.857 -1.206 13.309 1.00 92.75 177 LEU A CA 1
ATOM 1312 C C . LEU A 1 177 ? 3.452 -0.339 14.437 1.00 92.75 177 LEU A C 1
ATOM 1314 O O . LEU A 1 177 ? 3.924 0.761 14.129 1.00 92.75 177 LEU A O 1
ATOM 1318 N N . PRO A 1 178 ? 3.541 -0.809 15.703 1.00 92.69 178 PRO A N 1
ATOM 1319 C CA . PRO A 1 178 ? 4.189 -0.036 16.754 1.00 92.69 178 PRO A CA 1
ATOM 1320 C C . PRO A 1 178 ? 5.645 0.337 16.480 1.00 92.69 178 PRO A C 1
ATOM 1322 O O . PRO A 1 178 ? 6.081 1.395 16.931 1.00 92.69 178 PRO A O 1
ATOM 1325 N N . ASP A 1 179 ? 6.389 -0.493 15.746 1.00 92.69 179 ASP A N 1
ATOM 1326 C CA . ASP A 1 179 ? 7.815 -0.268 15.488 1.00 92.69 179 ASP A CA 1
ATOM 1327 C C . ASP A 1 179 ? 8.063 0.802 14.417 1.00 92.69 179 ASP A C 1
ATOM 1329 O O . ASP A 1 179 ? 9.143 1.382 14.369 1.00 92.69 179 ASP A O 1
ATOM 1333 N N . ILE A 1 180 ? 7.060 1.101 13.581 1.00 92.06 180 ILE A N 1
ATOM 1334 C CA . ILE A 1 180 ? 7.142 2.122 12.522 1.00 92.06 180 ILE A CA 1
ATOM 1335 C C . ILE A 1 180 ? 6.326 3.386 12.847 1.00 92.06 180 ILE A C 1
ATOM 1337 O O . ILE A 1 180 ? 6.292 4.336 12.062 1.00 92.06 180 ILE A O 1
ATOM 1341 N N . ARG A 1 181 ? 5.689 3.436 14.026 1.00 93.00 181 ARG A N 1
ATOM 1342 C CA . ARG A 1 181 ? 4.798 4.529 14.452 1.00 93.00 181 ARG A CA 1
ATOM 1343 C C . ARG A 1 181 ? 5.440 5.908 14.333 1.00 93.00 181 ARG A C 1
ATOM 1345 O O . ARG A 1 181 ? 4.840 6.806 13.755 1.00 93.00 181 ARG A O 1
ATOM 1352 N N . GLU A 1 182 ? 6.656 6.068 14.849 1.00 92.56 182 GLU A N 1
ATOM 1353 C CA . GLU A 1 182 ? 7.370 7.352 14.823 1.00 92.56 182 GLU A CA 1
ATOM 1354 C C . GLU A 1 182 ? 7.646 7.834 13.394 1.00 92.56 182 GLU A C 1
ATOM 1356 O O . GLU A 1 182 ? 7.605 9.030 13.118 1.00 92.56 182 GLU A O 1
ATOM 1361 N N . ALA A 1 183 ? 7.898 6.913 12.460 1.00 91.69 183 ALA A N 1
ATOM 1362 C CA . ALA A 1 183 ? 8.094 7.268 11.060 1.00 91.69 183 ALA A CA 1
ATOM 1363 C C . ALA A 1 183 ? 6.777 7.729 10.409 1.00 91.69 183 ALA A C 1
ATOM 1365 O O . ALA A 1 183 ? 6.767 8.745 9.717 1.00 91.69 183 ALA A O 1
ATOM 1366 N N . ASN A 1 184 ? 5.658 7.057 10.704 1.00 92.44 184 ASN A N 1
ATOM 1367 C CA . ASN A 1 184 ? 4.331 7.484 10.246 1.00 92.44 184 ASN A CA 1
ATOM 1368 C C . ASN A 1 184 ? 3.912 8.837 10.844 1.00 92.44 184 ASN A C 1
ATOM 1370 O O . ASN A 1 184 ? 3.362 9.672 10.133 1.00 92.44 184 ASN A O 1
ATOM 1374 N N . LEU A 1 185 ? 4.205 9.089 12.124 1.00 94.31 185 LEU A N 1
ATOM 1375 C CA . LEU A 1 185 ? 3.943 10.387 12.754 1.00 94.31 185 LEU A CA 1
ATOM 1376 C C . LEU A 1 185 ? 4.708 11.516 12.055 1.00 94.31 185 LEU A C 1
ATOM 1378 O O . LEU A 1 185 ? 4.108 12.538 11.733 1.00 94.31 185 LEU A O 1
ATOM 1382 N N . ARG A 1 186 ? 5.991 11.306 11.733 1.00 92.75 186 ARG A N 1
ATOM 1383 C CA . ARG A 1 186 ? 6.777 12.282 10.960 1.00 92.75 186 ARG A CA 1
ATOM 1384 C C . ARG A 1 186 ? 6.190 12.542 9.573 1.00 92.75 186 ARG A C 1
ATOM 1386 O O . ARG A 1 186 ? 6.119 13.698 9.170 1.00 92.75 186 ARG A O 1
ATOM 1393 N N . LEU A 1 187 ? 5.736 11.507 8.861 1.00 91.62 187 LEU A N 1
ATOM 1394 C CA . LEU A 1 187 ? 5.068 11.682 7.563 1.00 91.62 187 LEU A CA 1
ATOM 1395 C C . LEU A 1 187 ? 3.779 12.505 7.681 1.00 91.62 187 LEU A C 1
ATOM 1397 O O . LEU A 1 187 ? 3.516 13.357 6.835 1.00 91.62 187 LEU A O 1
ATOM 1401 N N . ILE A 1 188 ? 2.990 12.285 8.736 1.00 94.12 188 ILE A N 1
ATOM 1402 C CA . ILE A 1 188 ? 1.778 13.069 9.015 1.00 94.12 188 ILE A CA 1
ATOM 1403 C C . ILE A 1 188 ? 2.134 14.533 9.291 1.00 94.12 188 ILE A C 1
ATOM 1405 O O . ILE A 1 188 ? 1.519 15.439 8.736 1.00 94.12 188 ILE A O 1
ATOM 1409 N N . GLU A 1 189 ? 3.151 14.789 10.114 1.00 94.88 189 GLU A N 1
ATOM 1410 C CA . GLU A 1 189 ? 3.623 16.148 10.402 1.00 94.88 189 GLU A CA 1
ATOM 1411 C C . GLU A 1 189 ? 4.109 16.868 9.139 1.00 94.88 189 GLU A C 1
ATOM 1413 O O . GLU A 1 189 ? 3.737 18.019 8.904 1.00 94.88 189 GLU A O 1
ATOM 1418 N N . GLN A 1 190 ? 4.882 16.185 8.293 1.00 93.00 190 GLN A N 1
ATOM 1419 C CA . GLN A 1 190 ? 5.331 16.716 7.005 1.00 93.00 190 GLN A CA 1
ATOM 1420 C C . GLN A 1 190 ? 4.156 16.970 6.052 1.00 93.00 190 GLN A C 1
ATOM 1422 O O . GLN A 1 190 ? 4.099 18.014 5.404 1.00 93.00 190 GLN A O 1
ATOM 1427 N N . GLY A 1 191 ? 3.181 16.059 6.002 1.00 91.88 191 GLY A N 1
ATOM 1428 C CA . GLY A 1 191 ? 1.963 16.213 5.209 1.00 91.88 191 GLY A CA 1
ATOM 1429 C C . GLY A 1 191 ? 1.135 17.426 5.637 1.00 91.88 191 GLY A C 1
ATOM 1430 O O . GLY A 1 191 ? 0.739 18.233 4.800 1.00 91.88 191 GLY A O 1
ATOM 1431 N N . ARG A 1 192 ? 0.944 17.621 6.947 1.00 94.62 192 ARG A N 1
ATOM 1432 C CA . ARG A 1 192 ? 0.271 18.806 7.515 1.00 94.62 192 ARG A CA 1
ATOM 1433 C C . ARG A 1 192 ? 1.037 20.105 7.260 1.00 94.62 192 ARG A C 1
ATOM 1435 O O . ARG A 1 192 ? 0.419 21.155 7.109 1.00 94.62 192 ARG A O 1
ATOM 1442 N N . ALA A 1 193 ? 2.366 20.041 7.205 1.00 95.00 193 ALA A N 1
ATOM 1443 C CA . ALA A 1 193 ? 3.223 21.170 6.850 1.00 95.00 193 ALA A CA 1
ATOM 1444 C C . ALA A 1 193 ? 3.293 21.436 5.332 1.00 95.00 193 ALA A C 1
ATOM 1446 O O . ALA A 1 193 ? 3.901 22.426 4.924 1.00 95.00 193 ALA A O 1
ATOM 1447 N N . GLY A 1 194 ? 2.705 20.570 4.497 1.00 89.88 194 GLY A N 1
ATOM 1448 C CA . GLY A 1 194 ? 2.781 20.659 3.037 1.00 89.88 194 GLY A CA 1
ATOM 1449 C C . GLY A 1 194 ? 4.172 20.356 2.469 1.00 89.88 194 GLY A C 1
ATOM 1450 O O . GLY A 1 194 ? 4.490 20.796 1.367 1.00 89.88 194 GLY A O 1
ATOM 1451 N N . THR A 1 195 ? 5.024 19.652 3.221 1.00 89.25 195 THR A N 1
ATOM 1452 C CA . THR A 1 195 ? 6.404 19.315 2.827 1.00 89.25 195 THR A CA 1
ATOM 1453 C C . THR A 1 195 ? 6.579 17.866 2.381 1.00 89.25 195 THR A C 1
ATOM 1455 O O . THR A 1 195 ? 7.664 17.506 1.926 1.00 89.25 195 THR A O 1
ATOM 1458 N N . ALA A 1 196 ? 5.529 17.047 2.476 1.00 85.31 196 ALA A N 1
ATOM 1459 C CA . ALA A 1 196 ? 5.489 15.691 1.941 1.00 85.31 196 ALA A CA 1
ATOM 1460 C C . ALA A 1 196 ? 4.307 15.507 0.971 1.00 85.31 196 ALA A C 1
ATOM 1462 O O . ALA A 1 196 ? 3.280 16.175 1.129 1.00 85.31 196 ALA A O 1
ATOM 1463 N N . PRO A 1 197 ? 4.425 14.587 -0.005 1.00 85.75 197 PRO A N 1
ATOM 1464 C CA . PRO A 1 197 ? 3.336 14.247 -0.914 1.00 85.75 197 PRO A CA 1
ATOM 1465 C C . PRO A 1 197 ? 2.065 13.787 -0.183 1.00 85.75 197 PRO A C 1
ATOM 1467 O O . PRO A 1 197 ? 2.129 13.075 0.826 1.00 85.75 197 PRO A O 1
ATOM 1470 N N . ALA A 1 198 ? 0.894 14.162 -0.708 1.00 86.06 198 ALA A N 1
ATOM 1471 C CA . ALA A 1 198 ? -0.393 13.926 -0.052 1.00 86.06 198 ALA A CA 1
ATOM 1472 C C . ALA A 1 198 ? -0.676 12.437 0.197 1.00 86.06 198 ALA A C 1
ATOM 1474 O O . ALA A 1 198 ? -1.223 12.069 1.239 1.00 86.06 198 ALA A O 1
ATOM 1475 N N . ARG A 1 199 ? -0.260 11.549 -0.713 1.00 85.62 199 ARG A N 1
ATOM 1476 C CA . ARG A 1 199 ? -0.528 10.117 -0.566 1.00 85.62 199 ARG A CA 1
ATOM 1477 C C . ARG A 1 199 ? 0.310 9.464 0.532 1.00 85.62 199 ARG A C 1
ATOM 1479 O O . ARG A 1 199 ? -0.176 8.535 1.173 1.00 85.62 199 ARG A O 1
ATOM 1486 N N . HIS A 1 200 ? 1.521 9.957 0.802 1.00 88.12 200 HIS A N 1
ATOM 1487 C CA . HIS A 1 200 ? 2.307 9.502 1.957 1.00 88.12 200 HIS A CA 1
ATOM 1488 C C . HIS A 1 200 ? 1.605 9.866 3.268 1.00 88.12 200 HIS A C 1
ATOM 1490 O O . HIS A 1 200 ? 1.535 9.046 4.181 1.00 88.12 200 HIS A O 1
ATOM 1496 N N . HIS A 1 201 ? 1.018 11.065 3.337 1.00 91.75 201 HIS A N 1
ATOM 1497 C CA . HIS A 1 201 ? 0.221 11.490 4.484 1.00 91.75 201 HIS A CA 1
ATOM 1498 C C . HIS A 1 201 ? -1.003 10.578 4.681 1.00 91.75 201 HIS A C 1
ATOM 1500 O O . HIS A 1 201 ? -1.198 10.026 5.765 1.00 91.75 201 HIS A O 1
ATOM 1506 N N . VAL A 1 202 ? -1.777 10.342 3.616 1.00 92.81 202 VAL A N 1
ATOM 1507 C CA . VAL A 1 202 ? -2.928 9.422 3.630 1.00 92.81 202 VAL A CA 1
ATOM 1508 C C . VAL A 1 202 ? -2.504 8.015 4.063 1.00 92.81 202 VAL A C 1
ATOM 1510 O O . VAL A 1 202 ? -3.103 7.444 4.973 1.00 92.81 202 VAL A O 1
ATOM 1513 N N . GLY A 1 203 ? -1.433 7.475 3.478 1.00 91.44 203 GLY A N 1
ATOM 1514 C CA . GLY A 1 203 ? -0.895 6.1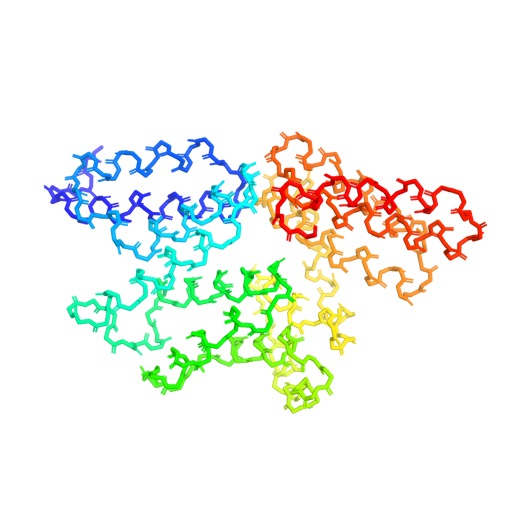62 3.828 1.00 91.44 203 GLY A CA 1
ATOM 1515 C C . GLY A 1 203 ? -0.469 6.069 5.294 1.00 91.44 203 GLY A C 1
ATOM 1516 O O . GLY A 1 203 ? -0.770 5.080 5.960 1.00 91.44 203 GLY A O 1
ATOM 1517 N N . ALA A 1 204 ? 0.178 7.095 5.841 1.00 93.81 204 ALA A N 1
ATOM 1518 C CA . ALA A 1 204 ? 0.563 7.121 7.248 1.00 93.81 204 ALA A CA 1
ATOM 1519 C C . ALA A 1 204 ? -0.659 7.143 8.188 1.00 93.81 204 ALA A C 1
ATOM 1521 O O . ALA A 1 204 ? -0.667 6.421 9.189 1.00 93.81 204 ALA A O 1
ATOM 1522 N N . LEU A 1 205 ? -1.713 7.897 7.848 1.00 96.25 205 LEU A N 1
ATOM 1523 C CA . LEU A 1 205 ? -2.971 7.927 8.608 1.00 96.25 205 LEU A CA 1
ATOM 1524 C C . LEU A 1 205 ? -3.691 6.577 8.603 1.00 96.25 205 LEU A C 1
ATOM 1526 O O . LEU A 1 205 ? -4.234 6.189 9.636 1.00 96.25 205 LEU A O 1
ATOM 1530 N N . MET A 1 206 ? -3.672 5.854 7.478 1.00 94.44 206 MET A N 1
ATOM 1531 C CA . MET A 1 206 ? -4.236 4.502 7.381 1.00 94.44 206 MET A CA 1
ATOM 1532 C C . MET A 1 206 ? -3.596 3.587 8.439 1.00 94.44 206 MET A C 1
ATOM 1534 O O . MET A 1 206 ? -4.266 3.083 9.341 1.00 94.44 206 MET A O 1
ATOM 1538 N N . HIS A 1 207 ? -2.272 3.445 8.402 1.00 94.00 207 HIS A N 1
ATOM 1539 C CA . HIS A 1 207 ? -1.561 2.554 9.319 1.00 94.00 207 HIS A CA 1
ATOM 1540 C C . HIS A 1 207 ? -1.667 3.003 10.784 1.00 94.00 207 HIS A C 1
ATOM 1542 O O . HIS A 1 207 ? -1.844 2.170 11.673 1.00 94.00 207 HIS A O 1
ATOM 1548 N N . LEU A 1 208 ? -1.598 4.311 11.052 1.00 95.69 208 LEU A N 1
ATOM 1549 C CA . LEU A 1 208 ? -1.701 4.834 12.413 1.00 95.69 208 LEU A CA 1
ATOM 1550 C C . LEU A 1 208 ? -3.116 4.682 12.994 1.00 95.69 208 LEU A C 1
ATOM 1552 O O . LEU A 1 208 ? -3.260 4.401 14.182 1.00 95.69 208 LEU A O 1
ATOM 1556 N N . GLY A 1 209 ? -4.159 4.813 12.169 1.00 96.19 209 GLY A N 1
ATOM 1557 C CA . GLY A 1 209 ? -5.544 4.593 12.586 1.00 96.19 209 GLY A CA 1
ATOM 1558 C C . GLY A 1 209 ? -5.781 3.170 13.097 1.00 96.19 209 GLY A C 1
ATOM 1559 O O . GLY A 1 209 ? -6.386 2.989 14.155 1.00 96.19 209 GLY A O 1
ATOM 1560 N N . ILE A 1 210 ? -5.242 2.166 12.399 1.00 94.50 210 ILE A N 1
ATOM 1561 C CA . ILE A 1 210 ? -5.321 0.758 12.820 1.00 94.50 210 ILE A CA 1
ATOM 1562 C C . ILE A 1 210 ? -4.466 0.470 14.050 1.00 94.50 210 ILE A C 1
ATOM 1564 O O . ILE A 1 210 ? -4.934 -0.192 14.976 1.00 94.50 210 ILE A O 1
ATOM 1568 N N . ASP A 1 211 ? -3.255 1.017 14.111 1.00 95.62 211 ASP A N 1
ATOM 1569 C CA . ASP A 1 211 ? -2.408 0.915 15.300 1.00 95.62 211 ASP A CA 1
ATOM 1570 C C . ASP A 1 211 ? -3.112 1.477 16.551 1.00 95.62 211 ASP A C 1
ATOM 1572 O O . ASP A 1 211 ? -3.211 0.808 17.581 1.00 95.62 211 ASP A O 1
ATOM 1576 N N . TYR A 1 212 ? -3.696 2.674 16.456 1.00 96.62 212 TYR A N 1
ATOM 1577 C CA . TYR A 1 212 ? -4.461 3.272 17.550 1.00 96.62 212 TYR A CA 1
ATOM 1578 C C . TYR A 1 212 ? -5.717 2.489 17.908 1.00 96.62 212 TYR A C 1
ATOM 1580 O O . TYR A 1 212 ? -6.032 2.370 19.096 1.00 96.62 212 TYR A O 1
ATOM 1588 N N . TYR A 1 213 ? -6.411 1.920 16.924 1.00 96.31 213 TYR A N 1
ATOM 1589 C CA . TYR A 1 213 ? -7.542 1.040 17.187 1.00 96.31 213 TYR A CA 1
ATOM 1590 C C . TYR A 1 213 ? -7.123 -0.170 18.038 1.00 96.31 213 TYR A C 1
ATOM 1592 O O . TYR A 1 213 ? -7.736 -0.418 19.081 1.00 96.31 213 TYR A O 1
ATOM 1600 N N . HIS A 1 214 ? -6.044 -0.864 17.660 1.00 93.44 214 HIS A N 1
ATOM 1601 C CA . HIS A 1 214 ? -5.533 -2.025 18.400 1.00 93.44 214 HIS A CA 1
ATOM 1602 C C . HIS A 1 214 ? -5.020 -1.679 19.804 1.00 93.44 214 HIS A C 1
ATOM 1604 O O . HIS A 1 214 ? -5.149 -2.488 20.720 1.00 93.44 214 HIS A O 1
ATOM 1610 N N . LEU A 1 215 ? -4.514 -0.460 20.008 1.00 95.19 215 LEU A N 1
ATOM 1611 C CA . LEU A 1 215 ? -4.117 0.047 21.327 1.00 95.19 215 LEU A CA 1
ATOM 1612 C C . LEU A 1 215 ? -5.292 0.495 22.215 1.00 95.19 215 LEU A C 1
ATOM 1614 O O . LEU A 1 215 ? -5.065 0.927 23.346 1.00 95.19 215 LEU A O 1
ATOM 1618 N N . GLY A 1 216 ? -6.533 0.464 21.722 1.00 96.56 216 GLY A N 1
ATOM 1619 C CA . GLY A 1 216 ? -7.693 0.994 22.449 1.00 96.56 216 GLY A CA 1
ATOM 1620 C C . GLY A 1 216 ? -7.780 2.526 22.455 1.00 96.56 216 GLY A C 1
ATOM 1621 O O . GLY A 1 216 ? -8.615 3.104 23.149 1.00 96.56 216 GLY A O 1
ATOM 1622 N N . ARG A 1 217 ? -6.941 3.211 21.671 1.00 97.69 217 ARG A N 1
ATOM 1623 C CA . ARG A 1 217 ? -6.908 4.675 21.530 1.00 97.69 217 ARG A CA 1
ATOM 1624 C C . ARG A 1 217 ? -7.949 5.137 20.508 1.00 97.69 217 ARG A C 1
ATOM 1626 O O . ARG A 1 217 ? -7.634 5.753 19.494 1.00 97.69 217 ARG A O 1
ATOM 1633 N N . TRP A 1 218 ? -9.213 4.810 20.758 1.00 98.31 218 TRP A N 1
ATOM 1634 C CA . TRP A 1 218 ? -10.288 4.945 19.770 1.00 98.31 218 TRP A CA 1
ATOM 1635 C C . TRP A 1 218 ? -10.579 6.385 19.338 1.00 98.31 218 TRP A C 1
ATOM 1637 O O . TRP A 1 218 ? -10.925 6.604 18.181 1.00 98.31 218 TRP A O 1
ATOM 1647 N N . ASP A 1 219 ? -10.400 7.368 20.225 1.00 98.38 219 ASP A N 1
ATOM 1648 C CA . ASP A 1 219 ? -10.507 8.783 19.841 1.00 98.38 219 ASP A CA 1
ATOM 1649 C C . ASP A 1 219 ? -9.408 9.182 18.852 1.00 98.38 219 ASP A C 1
ATOM 1651 O O . ASP A 1 219 ? -9.662 9.913 17.898 1.00 98.38 219 ASP A O 1
ATOM 1655 N N . ASP A 1 220 ? -8.189 8.673 19.040 1.00 98.00 220 ASP A N 1
ATOM 1656 C CA . ASP A 1 220 ? -7.082 8.932 18.125 1.00 98.00 220 ASP A CA 1
ATOM 1657 C C . ASP A 1 220 ? -7.308 8.258 16.770 1.00 98.00 220 ASP A C 1
ATOM 1659 O O . ASP A 1 220 ? -7.130 8.897 15.735 1.00 98.00 220 ASP A O 1
ATOM 1663 N N . ALA A 1 221 ? -7.770 7.004 16.772 1.00 98.00 221 ALA A N 1
ATOM 1664 C CA . ALA A 1 221 ? -8.130 6.280 15.554 1.00 98.00 221 ALA A CA 1
ATOM 1665 C C . ALA A 1 221 ? -9.233 7.006 14.762 1.00 98.00 221 ALA A C 1
ATOM 1667 O O . ALA A 1 221 ? -9.107 7.193 13.552 1.00 98.00 221 ALA A O 1
ATOM 1668 N N . ALA A 1 222 ? -10.277 7.489 15.446 1.00 97.31 222 ALA A N 1
ATOM 1669 C CA . ALA A 1 222 ? -11.350 8.261 14.826 1.00 97.31 222 ALA A CA 1
ATOM 1670 C C . ALA A 1 222 ? -10.856 9.599 14.247 1.00 97.31 222 ALA A C 1
ATOM 1672 O O . ALA A 1 222 ? -11.297 9.999 13.170 1.00 97.31 222 ALA A O 1
ATOM 1673 N N . ARG A 1 223 ? -9.911 10.281 14.914 1.00 97.81 223 ARG A N 1
ATOM 1674 C CA . ARG A 1 223 ? -9.281 11.496 14.368 1.00 97.81 223 ARG A CA 1
ATOM 1675 C C . ARG A 1 223 ? -8.464 11.207 13.113 1.00 97.81 223 ARG A C 1
ATOM 1677 O O . ARG A 1 223 ? -8.589 11.957 12.150 1.00 97.81 223 ARG A O 1
ATOM 1684 N N . CYS A 1 224 ? -7.688 10.120 13.100 1.00 97.75 224 CYS A N 1
ATOM 1685 C CA . CYS A 1 224 ? -6.966 9.690 11.902 1.00 97.75 224 CYS A CA 1
ATOM 1686 C C . CYS A 1 224 ? -7.924 9.408 10.738 1.00 97.75 224 CYS A C 1
ATOM 1688 O O . CYS A 1 224 ? -7.658 9.840 9.620 1.00 97.75 224 CYS A O 1
ATOM 1690 N N . ALA A 1 225 ? -9.052 8.739 11.000 1.00 96.81 225 ALA A N 1
ATOM 1691 C CA . ALA A 1 225 ? -10.070 8.481 9.985 1.00 96.81 225 ALA A CA 1
ATOM 1692 C C . ALA A 1 225 ? -10.693 9.774 9.434 1.00 96.81 225 ALA A C 1
ATOM 1694 O O . ALA A 1 225 ? -10.779 9.944 8.220 1.00 96.81 225 ALA A O 1
ATOM 1695 N N . ALA A 1 226 ? -11.076 10.710 10.306 1.00 97.00 226 ALA A N 1
ATOM 1696 C CA . ALA A 1 226 ? -11.667 11.982 9.891 1.00 97.00 226 ALA A CA 1
ATOM 1697 C C . ALA A 1 226 ? -10.703 12.837 9.049 1.00 97.00 226 ALA A C 1
ATOM 1699 O O . ALA A 1 226 ? -11.095 13.380 8.018 1.00 97.00 226 ALA A O 1
ATOM 1700 N N . GLU A 1 227 ? -9.436 12.930 9.462 1.00 97.25 227 GLU A N 1
ATOM 1701 C CA . GLU A 1 227 ? -8.397 13.628 8.697 1.00 97.25 227 GLU A CA 1
ATOM 1702 C C . GLU A 1 227 ? -8.142 12.948 7.346 1.00 97.25 227 GLU A C 1
ATOM 1704 O O . GLU A 1 227 ? -8.075 13.618 6.317 1.00 97.25 227 GLU A O 1
ATOM 1709 N N . GLY A 1 228 ? -8.078 11.615 7.336 1.00 95.94 228 GLY A N 1
ATOM 1710 C CA . GLY A 1 228 ? -7.916 10.822 6.124 1.00 95.94 228 GLY A CA 1
ATOM 1711 C C . GLY A 1 228 ? -9.039 11.036 5.110 1.00 95.94 228 GLY A C 1
ATOM 1712 O O . GLY A 1 228 ? -8.763 11.244 3.931 1.00 95.94 228 GLY A O 1
ATOM 1713 N N . HIS A 1 229 ? -10.296 11.067 5.564 1.00 95.12 229 HIS A N 1
ATOM 1714 C CA . HIS A 1 229 ? -11.443 11.390 4.712 1.00 95.12 229 HIS A CA 1
ATOM 1715 C C . HIS A 1 229 ? -11.321 12.775 4.072 1.00 95.12 229 HIS A C 1
ATOM 1717 O O . HIS A 1 229 ? -11.489 12.893 2.859 1.00 95.12 229 HIS A O 1
ATOM 1723 N N . ALA A 1 230 ? -10.995 13.801 4.865 1.00 94.75 230 ALA A N 1
ATOM 1724 C CA . ALA A 1 230 ? -10.856 15.166 4.365 1.00 94.75 230 ALA A CA 1
ATOM 1725 C C . ALA A 1 230 ? -9.749 15.278 3.302 1.00 94.75 230 ALA A C 1
ATOM 1727 O O . ALA A 1 230 ? -9.926 15.950 2.289 1.00 94.75 230 ALA A O 1
ATOM 1728 N N . LEU A 1 231 ? -8.626 14.580 3.497 1.00 93.12 231 LEU A N 1
ATOM 1729 C CA . LEU A 1 231 ? -7.542 14.530 2.513 1.00 93.12 231 LEU A CA 1
ATOM 1730 C C . LEU A 1 231 ? -7.949 13.769 1.249 1.00 93.12 231 LEU A C 1
ATOM 1732 O O . LEU A 1 231 ? -7.640 14.215 0.148 1.00 93.12 231 LEU A O 1
ATOM 1736 N N . CYS A 1 232 ? -8.652 12.644 1.388 1.00 90.94 232 CYS A N 1
ATOM 1737 C CA . CYS A 1 232 ? -9.162 11.903 0.238 1.00 90.94 232 CYS A CA 1
ATOM 1738 C C . CYS A 1 232 ? -10.089 12.754 -0.632 1.00 90.94 232 CYS A C 1
ATOM 1740 O O . CYS A 1 232 ? -9.971 12.703 -1.851 1.00 90.94 232 CYS A O 1
ATOM 1742 N N . GLU A 1 233 ? -10.967 13.548 -0.018 1.00 89.69 233 GLU A N 1
ATOM 1743 C CA . GLU A 1 233 ? -11.839 14.486 -0.731 1.00 89.69 233 GLU A CA 1
ATOM 1744 C C . GLU A 1 233 ? -11.040 15.627 -1.378 1.00 89.69 233 GLU A C 1
ATOM 1746 O O . GLU A 1 233 ? -11.250 15.946 -2.544 1.00 89.69 233 GLU A O 1
ATOM 1751 N N . GLN A 1 234 ? -10.084 16.212 -0.651 1.00 89.25 234 GLN A N 1
ATOM 1752 C CA . GLN A 1 234 ? -9.272 17.326 -1.142 1.00 89.25 234 GLN A CA 1
ATOM 1753 C C . GLN A 1 234 ? -8.403 16.957 -2.356 1.00 89.25 234 GLN A C 1
ATOM 1755 O O . GLN A 1 234 ? -8.221 17.790 -3.244 1.00 89.25 234 GLN A O 1
ATOM 1760 N N . TYR A 1 235 ? -7.836 15.749 -2.371 1.00 83.88 235 TYR A N 1
ATOM 1761 C CA . TYR A 1 235 ? -6.865 15.304 -3.379 1.00 83.88 235 TYR A CA 1
ATOM 1762 C C . TYR A 1 235 ? -7.433 14.282 -4.376 1.00 83.88 235 TYR A C 1
ATOM 1764 O O . TYR A 1 235 ? -6.664 13.652 -5.093 1.00 83.88 235 TYR A O 1
ATOM 1772 N N . ASP A 1 236 ? -8.756 14.092 -4.406 1.00 81.50 236 ASP A N 1
ATOM 1773 C CA . ASP A 1 236 ? -9.442 13.117 -5.274 1.00 81.50 236 ASP A CA 1
ATOM 1774 C C . ASP A 1 236 ? -8.888 11.678 -5.150 1.00 81.50 236 ASP A C 1
ATOM 1776 O O . ASP A 1 236 ? -8.825 10.890 -6.093 1.00 81.50 236 ASP A O 1
ATOM 1780 N N . LEU A 1 237 ? -8.486 11.302 -3.932 1.00 82.94 237 LEU A N 1
ATOM 1781 C CA . LEU A 1 237 ? -7.995 9.962 -3.591 1.00 82.94 237 LEU A CA 1
ATOM 1782 C C . LEU A 1 237 ? -9.149 9.072 -3.110 1.00 82.94 237 LEU A C 1
ATOM 1784 O O . LEU A 1 237 ? -9.047 8.397 -2.079 1.00 82.94 237 LEU A O 1
ATOM 1788 N N . GLY A 1 238 ? -10.261 9.072 -3.853 1.00 82.31 238 GLY A N 1
ATOM 1789 C CA . GLY A 1 238 ? -11.501 8.376 -3.482 1.00 82.31 238 GLY A CA 1
ATOM 1790 C C . GLY A 1 238 ? -11.344 6.859 -3.330 1.00 82.31 238 GLY A C 1
ATOM 1791 O O . GLY A 1 238 ? -12.116 6.204 -2.625 1.00 82.31 238 GLY A O 1
ATOM 1792 N N . PHE A 1 239 ? -10.304 6.275 -3.927 1.00 84.06 239 PHE A N 1
ATOM 1793 C CA . PHE A 1 239 ? -9.984 4.871 -3.712 1.00 84.06 239 PHE A CA 1
ATOM 1794 C C . PHE A 1 239 ? -9.485 4.577 -2.290 1.00 84.06 239 PHE A C 1
ATOM 1796 O O . PHE A 1 239 ? -9.683 3.470 -1.817 1.00 84.06 239 PHE A O 1
ATOM 1803 N N . CYS A 1 240 ? -8.889 5.525 -1.564 1.00 88.06 240 CYS A N 1
ATOM 1804 C CA . CYS A 1 240 ? -8.414 5.281 -0.193 1.00 88.06 240 CYS A CA 1
ATOM 1805 C C . CYS A 1 240 ? -9.507 5.469 0.877 1.00 88.06 240 CYS A C 1
ATOM 1807 O O . CYS A 1 240 ? -9.329 5.038 2.016 1.00 88.06 240 CYS A O 1
ATOM 1809 N N . THR A 1 241 ? -10.649 6.071 0.523 1.00 90.31 241 THR A N 1
ATOM 1810 C CA . THR A 1 241 ? -11.745 6.414 1.448 1.00 90.31 241 THR A CA 1
ATOM 1811 C C . THR A 1 241 ? -12.261 5.224 2.259 1.00 90.31 241 THR A C 1
ATOM 1813 O O . THR A 1 241 ? -12.500 5.372 3.457 1.00 90.31 241 THR A O 1
ATOM 1816 N N . TRP A 1 242 ? -12.380 4.036 1.652 1.00 91.12 242 TRP A N 1
ATOM 1817 C CA . TRP A 1 242 ? -12.904 2.847 2.342 1.00 91.12 242 TRP A CA 1
ATOM 1818 C C . TRP A 1 242 ? -12.095 2.469 3.583 1.00 91.12 242 TRP A C 1
ATOM 1820 O O . TRP A 1 242 ? -12.644 1.907 4.527 1.00 91.12 242 TRP A O 1
ATOM 1830 N N . TYR A 1 243 ? -10.794 2.767 3.594 1.00 92.69 243 TYR A N 1
ATOM 1831 C CA . TYR A 1 243 ? -9.929 2.415 4.709 1.00 92.69 243 TYR A CA 1
ATOM 1832 C C . TYR A 1 243 ? -10.280 3.240 5.949 1.00 92.69 243 TYR A C 1
ATOM 1834 O O . TYR A 1 243 ? -10.270 2.737 7.072 1.00 92.69 243 TYR A O 1
ATOM 1842 N N . PHE A 1 244 ? -10.634 4.508 5.754 1.00 95.44 244 PHE A N 1
ATOM 1843 C CA . PHE A 1 244 ? -11.052 5.384 6.842 1.00 95.44 244 PHE A CA 1
ATOM 1844 C C . PHE A 1 244 ? -12.474 5.062 7.310 1.00 95.44 244 PHE A C 1
ATOM 1846 O O . PHE A 1 244 ? -12.705 5.021 8.520 1.00 95.44 244 PHE A O 1
ATOM 1853 N N . ASP A 1 245 ? -13.372 4.685 6.392 1.00 94.81 245 ASP A N 1
ATOM 1854 C CA . ASP A 1 245 ? -14.675 4.117 6.756 1.00 94.81 245 ASP A CA 1
ATOM 1855 C C . ASP A 1 245 ? -14.515 2.818 7.567 1.00 94.81 245 ASP A C 1
ATOM 1857 O O . ASP A 1 245 ? -15.245 2.607 8.534 1.00 94.81 245 ASP A O 1
ATOM 1861 N N . TYR A 1 246 ? -13.535 1.971 7.228 1.00 95.31 246 TYR A N 1
ATOM 1862 C CA . TYR A 1 246 ? -13.215 0.750 7.974 1.00 95.31 246 TYR A CA 1
ATOM 1863 C C . TYR A 1 246 ? -12.743 1.054 9.401 1.00 95.31 246 TYR A C 1
ATOM 1865 O O . TYR A 1 246 ? -13.293 0.501 10.356 1.00 95.31 246 TYR A O 1
ATOM 1873 N N . VAL A 1 247 ? -11.772 1.960 9.569 1.00 96.12 247 VAL A N 1
ATOM 1874 C CA . VAL A 1 247 ? -11.296 2.382 10.901 1.00 96.12 247 VAL A CA 1
ATOM 1875 C C . VAL A 1 247 ? -12.450 2.961 11.725 1.00 96.12 247 VAL A C 1
ATOM 1877 O O . VAL A 1 247 ? -12.604 2.622 12.901 1.00 96.12 247 VAL A O 1
ATOM 1880 N N . GLN A 1 248 ? -13.296 3.795 11.115 1.00 95.56 248 GLN A N 1
ATOM 1881 C CA . GLN A 1 248 ? -14.456 4.375 11.782 1.00 95.56 248 GLN A CA 1
ATOM 1882 C C . GLN A 1 248 ? -15.478 3.305 12.194 1.00 95.56 248 GLN A C 1
ATOM 1884 O O . GLN A 1 248 ? -15.920 3.309 13.345 1.00 95.56 248 GLN A O 1
ATOM 1889 N N . ALA A 1 249 ? -15.814 2.369 11.302 1.00 96.38 249 ALA A N 1
ATOM 1890 C CA . ALA A 1 249 ? -16.726 1.264 11.591 1.00 96.38 249 ALA A CA 1
ATOM 1891 C C . ALA A 1 249 ? -16.214 0.400 12.754 1.00 96.38 249 ALA A C 1
ATOM 1893 O O . ALA A 1 249 ? -16.981 0.051 13.652 1.00 96.38 249 ALA A O 1
ATOM 1894 N N . ALA A 1 250 ? -14.911 0.099 12.773 1.00 96.81 250 ALA A N 1
ATOM 1895 C CA . ALA A 1 250 ? -14.274 -0.671 13.838 1.00 96.81 250 ALA A CA 1
ATOM 1896 C C . ALA A 1 250 ? -14.367 0.048 15.195 1.00 96.81 250 ALA A C 1
ATOM 1898 O O . ALA A 1 250 ? -14.758 -0.558 16.195 1.00 96.81 250 ALA A O 1
ATOM 1899 N N . VAL A 1 251 ? -14.082 1.354 15.232 1.00 97.75 251 VAL A N 1
ATOM 1900 C CA . VAL A 1 251 ? -14.220 2.177 16.447 1.00 97.75 251 VAL A CA 1
ATOM 1901 C C . VAL A 1 251 ? -15.670 2.224 16.937 1.00 97.75 251 VAL A C 1
ATOM 1903 O O . VAL A 1 251 ? -15.919 2.029 18.127 1.00 97.75 251 VAL A O 1
ATOM 1906 N N . GLN A 1 252 ? -16.630 2.452 16.041 1.00 97.50 252 GLN A N 1
ATOM 1907 C CA . GLN A 1 252 ? -18.059 2.490 16.376 1.00 97.50 252 GLN A CA 1
ATOM 1908 C C . GLN A 1 252 ? -18.533 1.145 16.937 1.00 97.50 252 GLN A C 1
ATOM 1910 O O . GLN A 1 252 ? -19.194 1.096 17.976 1.00 97.50 252 GLN A O 1
ATOM 1915 N N . ALA A 1 253 ? -18.126 0.040 16.309 1.00 97.06 253 ALA A N 1
ATOM 1916 C CA . ALA A 1 253 ? -18.431 -1.303 16.787 1.00 97.06 253 ALA A CA 1
ATOM 1917 C C . ALA A 1 253 ? -17.850 -1.551 18.188 1.00 97.06 253 ALA A C 1
ATOM 1919 O O . ALA A 1 253 ? -18.564 -2.023 19.073 1.00 97.06 253 ALA A O 1
ATOM 1920 N N . ALA A 1 254 ? -16.590 -1.168 18.425 1.00 96.88 254 ALA A N 1
ATOM 1921 C CA . ALA A 1 254 ? -15.936 -1.314 19.727 1.00 96.88 254 ALA A CA 1
ATOM 1922 C C . ALA A 1 254 ? -16.608 -0.489 20.844 1.00 96.88 254 ALA A C 1
ATOM 1924 O O . ALA A 1 254 ? -16.565 -0.877 22.011 1.00 96.88 254 ALA A O 1
ATOM 1925 N N . ARG A 1 255 ? -17.279 0.614 20.490 1.00 97.12 255 ARG A N 1
ATOM 1926 C CA . ARG A 1 255 ? -18.077 1.446 21.409 1.00 97.12 255 ARG A CA 1
ATOM 1927 C C . ARG A 1 255 ? -19.502 0.940 21.641 1.00 97.12 255 ARG A C 1
ATOM 1929 O O . ARG A 1 255 ? -20.211 1.495 22.476 1.00 97.12 255 ARG A O 1
ATOM 1936 N N . GLY A 1 256 ? -19.930 -0.101 20.927 1.00 97.31 256 GLY A N 1
ATOM 1937 C CA . GLY A 1 256 ? -21.306 -0.602 20.974 1.00 97.31 256 GLY A CA 1
ATOM 1938 C C . GLY A 1 256 ? -22.296 0.213 20.135 1.00 97.31 256 GLY A C 1
ATOM 1939 O O . GLY A 1 256 ? -23.505 0.025 20.257 1.00 97.31 256 GLY A O 1
ATOM 1940 N N . GLU A 1 257 ? -21.814 1.091 19.255 1.00 97.44 257 GLU A N 1
ATOM 1941 C CA . GLU A 1 257 ? -22.623 1.908 18.343 1.00 97.44 257 GLU A CA 1
ATOM 1942 C C . GLU A 1 257 ? -22.996 1.098 17.086 1.00 97.44 257 GLU A C 1
ATOM 1944 O O . GLU A 1 257 ? -22.638 1.449 15.962 1.00 97.44 257 GLU A O 1
ATOM 1949 N N . ALA A 1 258 ? -23.691 -0.027 17.277 1.00 95.25 258 ALA A N 1
ATOM 1950 C CA . ALA A 1 258 ? -23.904 -1.042 16.238 1.00 95.25 258 ALA A CA 1
ATOM 1951 C C . ALA A 1 258 ? -24.552 -0.496 14.951 1.00 95.25 258 ALA A C 1
ATOM 1953 O O . ALA A 1 258 ? -24.133 -0.854 13.854 1.00 95.25 258 ALA A O 1
ATOM 1954 N N . GLU A 1 259 ? -25.534 0.398 15.082 1.00 96.38 259 GLU A N 1
ATOM 1955 C CA . GLU A 1 259 ? -26.206 1.026 13.938 1.00 96.38 259 GLU A CA 1
ATOM 1956 C C . GLU A 1 259 ? -25.249 1.922 13.135 1.00 96.38 259 GLU A C 1
ATOM 1958 O O . GLU A 1 259 ? -25.200 1.854 11.909 1.00 96.38 259 GLU A O 1
ATOM 1963 N N . ALA A 1 260 ? -24.425 2.721 13.819 1.00 94.38 260 ALA A N 1
ATOM 1964 C CA . ALA A 1 260 ? -23.448 3.583 13.160 1.00 94.38 260 ALA A CA 1
ATOM 1965 C C . ALA A 1 260 ? -22.365 2.754 12.448 1.00 94.38 260 ALA A C 1
ATOM 1967 O O . ALA A 1 260 ? -22.024 3.043 11.298 1.00 94.38 260 ALA A O 1
ATOM 1968 N N . ALA A 1 261 ? -21.897 1.682 13.096 1.00 95.38 261 ALA A N 1
ATOM 1969 C CA . ALA A 1 261 ? -20.944 0.743 12.514 1.00 95.38 261 ALA A CA 1
ATOM 1970 C C . ALA A 1 261 ? -21.510 0.050 11.262 1.00 95.38 261 ALA A C 1
ATOM 1972 O O . ALA A 1 261 ? -20.808 -0.074 10.258 1.00 95.38 261 ALA A O 1
ATOM 1973 N N . ALA A 1 262 ? -22.786 -0.353 11.287 1.00 93.75 262 ALA A N 1
ATOM 1974 C CA . ALA A 1 262 ? -23.461 -0.951 10.136 1.00 93.75 262 ALA A CA 1
ATOM 1975 C C . ALA A 1 262 ? -23.556 0.029 8.955 1.00 93.75 262 ALA A C 1
ATOM 1977 O O . ALA A 1 262 ? -23.242 -0.338 7.824 1.00 93.75 262 ALA A O 1
ATOM 1978 N N . GLN A 1 263 ? -23.899 1.294 9.212 1.00 93.25 263 GLN A N 1
ATOM 1979 C CA . GLN A 1 263 ? -23.946 2.332 8.176 1.00 93.25 263 GLN A CA 1
ATOM 1980 C C . GLN A 1 263 ? -22.567 2.618 7.565 1.00 93.25 263 GLN A C 1
ATOM 1982 O O . GLN A 1 263 ? -22.465 2.882 6.365 1.00 93.25 263 GLN A O 1
ATOM 1987 N N . ALA A 1 264 ? -21.500 2.575 8.370 1.00 91.25 264 ALA A N 1
ATOM 1988 C CA . ALA A 1 264 ? -20.130 2.701 7.877 1.00 91.25 264 ALA A CA 1
ATOM 1989 C C . ALA A 1 264 ? -19.721 1.499 7.014 1.00 91.25 264 ALA A C 1
ATOM 1991 O O . ALA A 1 264 ? -19.234 1.686 5.900 1.00 91.25 264 ALA A O 1
ATOM 1992 N N . ALA A 1 265 ? -20.021 0.275 7.454 1.00 92.56 265 ALA A N 1
ATOM 1993 C CA . ALA A 1 265 ? -19.804 -0.926 6.651 1.00 92.56 265 ALA A CA 1
ATOM 1994 C C . ALA A 1 265 ? -20.581 -0.889 5.320 1.00 92.56 265 ALA A C 1
ATOM 1996 O O . ALA A 1 265 ? -20.046 -1.263 4.279 1.00 92.56 265 ALA A O 1
ATOM 1997 N N . GLU A 1 266 ? -21.811 -0.368 5.305 1.00 92.94 266 GLU A N 1
ATOM 1998 C CA . GLU A 1 266 ? -22.592 -0.213 4.073 1.00 92.94 266 GLU A CA 1
ATOM 1999 C C . GLU A 1 266 ? -21.973 0.802 3.095 1.00 92.94 266 GLU A C 1
ATOM 2001 O O . GLU A 1 266 ? -22.090 0.645 1.877 1.00 92.94 266 GLU A O 1
ATOM 2006 N N . ARG A 1 267 ? -21.284 1.844 3.582 1.00 92.25 267 ARG A N 1
ATOM 2007 C CA . ARG A 1 267 ? -20.502 2.735 2.703 1.00 92.25 267 ARG A CA 1
ATOM 2008 C C . ARG A 1 267 ? -19.351 1.988 2.036 1.00 92.25 267 ARG A C 1
ATOM 2010 O O . ARG A 1 267 ? -19.170 2.146 0.832 1.00 92.25 267 ARG A O 1
ATOM 2017 N N . ILE A 1 268 ? -18.657 1.121 2.773 1.00 93.31 268 ILE A N 1
ATOM 2018 C CA . ILE A 1 268 ? -17.582 0.274 2.232 1.00 93.31 268 ILE A CA 1
ATOM 2019 C C . ILE A 1 268 ? -18.134 -0.682 1.171 1.00 93.31 268 ILE A C 1
ATOM 2021 O O . ILE A 1 268 ? -17.569 -0.780 0.088 1.00 93.31 268 ILE A O 1
ATOM 2025 N N . VAL A 1 269 ? -19.274 -1.329 1.430 1.00 92.62 269 VAL A N 1
ATOM 2026 C CA . VAL A 1 269 ? -19.933 -2.221 0.458 1.00 92.62 269 VAL A CA 1
ATOM 2027 C C . VAL A 1 269 ? -20.318 -1.461 -0.813 1.00 92.62 269 VAL A C 1
ATOM 2029 O O . VAL A 1 269 ? -20.028 -1.917 -1.917 1.00 92.62 269 VAL A O 1
ATOM 2032 N N . ARG A 1 270 ? -20.921 -0.271 -0.686 1.00 90.94 270 ARG A N 1
ATOM 2033 C CA . ARG A 1 270 ? -21.266 0.577 -1.843 1.00 90.94 270 ARG A CA 1
ATOM 2034 C C . ARG A 1 270 ? -20.039 1.051 -2.613 1.00 90.94 270 ARG A C 1
ATOM 2036 O O . ARG A 1 270 ? -20.100 1.163 -3.834 1.00 90.94 270 ARG A O 1
ATOM 2043 N N . TRP A 1 271 ? -18.943 1.327 -1.914 1.00 89.62 271 TRP A N 1
ATOM 2044 C CA . TRP A 1 271 ? -17.661 1.639 -2.532 1.00 89.62 271 TRP A CA 1
ATOM 2045 C C . TRP A 1 271 ? -17.084 0.425 -3.282 1.00 89.62 271 TRP A C 1
ATOM 2047 O O . TRP A 1 271 ? -16.569 0.585 -4.388 1.00 89.62 271 TRP A O 1
ATOM 2057 N N . ALA A 1 272 ? -17.205 -0.784 -2.731 1.00 87.75 272 ALA A N 1
ATOM 2058 C CA . ALA A 1 272 ? -16.593 -1.994 -3.278 1.00 87.75 272 ALA A CA 1
ATOM 2059 C C . ALA A 1 272 ? -17.379 -2.605 -4.456 1.00 87.75 272 ALA A C 1
ATOM 2061 O O . ALA A 1 272 ? -16.773 -3.070 -5.418 1.00 87.75 272 ALA A O 1
ATOM 2062 N N . ALA A 1 273 ? -18.715 -2.549 -4.433 1.00 86.62 273 ALA A N 1
ATOM 2063 C CA . ALA A 1 273 ? -19.587 -3.168 -5.438 1.00 86.62 273 ALA A CA 1
ATOM 2064 C C . ALA A 1 273 ? -19.265 -2.815 -6.913 1.00 86.62 273 ALA A C 1
ATOM 2066 O O . ALA A 1 273 ? -19.145 -3.731 -7.726 1.00 86.62 273 ALA A O 1
ATOM 2067 N N . PRO A 1 274 ? -19.075 -1.537 -7.316 1.00 83.00 274 PRO A N 1
ATOM 2068 C CA . PRO A 1 274 ? -18.703 -1.221 -8.701 1.00 83.00 274 PRO A CA 1
ATOM 2069 C C . PRO A 1 274 ? -17.296 -1.709 -9.090 1.00 83.00 274 PRO A C 1
ATOM 2071 O O . PRO A 1 274 ? -16.957 -1.687 -10.268 1.00 83.00 274 PRO A O 1
ATOM 2074 N N . ARG A 1 275 ? -16.490 -2.152 -8.118 1.00 80.19 275 ARG A N 1
ATOM 2075 C CA . ARG A 1 275 ? -15.097 -2.595 -8.273 1.00 80.19 275 ARG A CA 1
ATOM 2076 C C . ARG A 1 275 ? -14.951 -4.124 -8.258 1.00 80.19 275 ARG A C 1
ATOM 2078 O O . ARG A 1 275 ? -13.831 -4.621 -8.299 1.00 80.19 275 ARG A O 1
ATOM 2085 N N . GLY A 1 276 ? -16.066 -4.864 -8.234 1.00 74.56 276 GLY A N 1
ATOM 2086 C CA . GLY A 1 276 ? -16.095 -6.324 -8.395 1.00 74.56 276 GLY A CA 1
ATOM 2087 C C . GLY A 1 276 ? -16.087 -7.152 -7.105 1.00 74.56 276 GLY A C 1
ATOM 2088 O O . GLY A 1 276 ? -15.874 -8.358 -7.196 1.00 74.56 276 GLY A O 1
ATOM 2089 N N . ALA A 1 277 ? -16.316 -6.530 -5.943 1.00 68.88 277 ALA A N 1
ATOM 2090 C CA . ALA A 1 277 ? -16.456 -7.216 -4.651 1.00 68.88 277 ALA A CA 1
ATOM 2091 C C . ALA A 1 277 ? -17.879 -7.730 -4.376 1.00 68.88 277 ALA A C 1
ATOM 2093 O O . ALA A 1 277 ? -18.848 -7.101 -4.869 1.00 68.88 277 ALA A O 1
#

Sequence (277 aa):
AVLSPQPAPRARRLAEAAYIGAEAGGELDDASRLLEDARSVDPGSTQSLHAAAASAFLLINRDGDIATAHRLLVGAIESGAEGGHGWDAADPALSEALHTLVLLCWYGGEAALWQPLLEILDRLVPRAPDLLRVSVETFGDPARTGPGALPRLRELLAEPHDDPSRLARASAYADRLPDIREANLRLIEQGRAGTAPARHHVGALMHLGIDYYHLGRWDDAARCAAEGHALCEQYDLGFCTWYFDYVQAAVQAARGEAEAAAQAAERIVRWAAPRGA

pLDDT: mean 90.01, std 8.16, range [39.84, 98.38]

Radius of gyration: 19.04 Å; chains: 1; bounding box: 46×44×52 Å